Protein AF-A0A7R9BV17-F1 (afdb_monomer)

InterPro domains:
  IPR000834 Peptidase M14, carboxypeptidase A [PF00246] (162-193)
  IPR000834 Peptidase M14, carboxypeptidase A [PS52035] (155-194)
  IPR003146 Carboxypeptidase, activation peptide [PF02244] (67-142)
  IPR036990 Metallocarboxypeptidase-like, propeptide [G3DSA:3.30.70.340] (58-147)

Foldseek 3Di:
DPVVVVVVVVVVVVVVVVVVVVVVVVVVVVVVVVVVVVVVVVVVVVVVVVVVVVPPPPDAQFQWFKKKWAQQDPVSLVVQQVCVVCCVVVVKDWPDHSDDHGDITITTGHNVCVVVVVVVCVVVVIDMDTPGRTVRVVVVPAAEDDPPDDDDPRHDYDPVNVVVVLVVVCVVCVVPRDWDFPAADPVRHTDIDD

Solvent-accessible surface area (backbone atoms only — not comparable to full-atom values): 11174 Å² total; per-residue (Å²): 130,73,67,66,61,53,55,54,52,51,54,51,51,51,49,53,51,50,52,53,51,49,52,53,49,53,49,52,49,54,52,50,51,51,50,52,50,51,52,51,51,52,51,52,52,50,50,52,51,51,49,56,64,70,58,58,81,74,84,77,40,76,53,19,24,31,39,35,34,43,26,79,42,76,66,48,40,53,51,47,44,49,51,59,72,45,14,82,81,70,73,48,46,68,81,33,72,76,80,54,80,64,45,70,28,32,34,50,36,51,61,88,46,44,64,57,54,53,51,50,28,61,75,69,72,41,57,68,47,75,76,34,76,36,50,32,64,56,58,74,66,54,61,68,54,62,88,86,56,81,89,64,94,86,54,48,70,56,73,68,54,55,53,51,50,54,53,52,48,25,72,75,35,62,94,81,37,58,81,42,77,82,50,60,45,99,88,67,47,76,40,72,46,110

Structure (mmCIF, N/CA/C/O backbone):
data_AF-A0A7R9BV17-F1
#
_entry.id   AF-A0A7R9BV17-F1
#
loop_
_atom_site.group_PDB
_atom_site.id
_atom_site.type_symbol
_atom_site.label_atom_id
_atom_site.label_alt_id
_atom_site.label_comp_id
_atom_site.label_asym_id
_atom_site.label_entity_id
_atom_site.label_seq_id
_atom_site.pdbx_PDB_ins_code
_atom_site.Cartn_x
_atom_site.Cartn_y
_atom_site.Cartn_z
_atom_site.occupancy
_atom_site.B_iso_or_equiv
_atom_site.auth_seq_id
_atom_site.auth_comp_id
_atom_site.auth_asym_id
_atom_site.auth_atom_id
_atom_site.pdbx_PDB_model_num
ATOM 1 N N . MET A 1 1 ? 98.522 -31.114 -15.368 1.00 57.25 1 MET A N 1
ATOM 2 C CA . MET A 1 1 ? 97.392 -31.374 -14.440 1.00 57.25 1 MET A CA 1
ATOM 3 C C . MET A 1 1 ? 96.638 -30.102 -14.001 1.00 57.25 1 MET A C 1
ATOM 5 O O . MET A 1 1 ? 95.754 -30.201 -13.165 1.00 57.25 1 MET A O 1
ATOM 9 N N . HIS A 1 2 ? 96.906 -28.918 -14.580 1.00 57.16 2 HIS A N 1
ATOM 10 C CA . HIS A 1 2 ? 96.333 -27.640 -14.112 1.00 57.16 2 HIS A CA 1
ATOM 11 C C . HIS A 1 2 ? 94.924 -27.315 -14.674 1.00 57.16 2 HIS A C 1
ATOM 13 O O . HIS A 1 2 ? 94.136 -26.657 -14.008 1.00 57.16 2 HIS A O 1
ATOM 19 N N . ASN A 1 3 ? 94.565 -27.838 -15.857 1.00 60.78 3 ASN A N 1
ATOM 20 C CA . ASN A 1 3 ? 93.313 -27.500 -16.564 1.00 60.78 3 ASN A CA 1
ATOM 21 C C . ASN A 1 3 ? 92.072 -28.286 -16.060 1.00 60.78 3 ASN A C 1
ATOM 23 O O . ASN A 1 3 ? 90.941 -27.818 -16.134 1.00 60.78 3 ASN A O 1
ATOM 27 N N . SER A 1 4 ? 92.266 -29.472 -15.469 1.00 61.34 4 SER A N 1
ATOM 28 C CA . SER A 1 4 ? 91.149 -30.312 -14.995 1.00 61.34 4 SER A CA 1
ATOM 29 C C . SER A 1 4 ? 90.464 -29.754 -13.741 1.00 61.34 4 SER A C 1
ATOM 31 O O . SER A 1 4 ? 89.262 -29.931 -13.568 1.00 61.34 4 SER A O 1
ATOM 33 N N . ALA A 1 5 ? 91.212 -29.059 -12.877 1.00 66.25 5 ALA A N 1
ATOM 34 C CA . ALA A 1 5 ? 90.673 -28.462 -11.655 1.00 66.25 5 ALA A CA 1
ATOM 35 C C . ALA A 1 5 ? 89.890 -27.164 -11.925 1.00 66.25 5 ALA A C 1
ATOM 37 O O . ALA A 1 5 ? 88.961 -26.848 -11.186 1.00 66.25 5 ALA A O 1
ATOM 38 N N . GLN A 1 6 ? 90.237 -26.420 -12.983 1.00 68.31 6 GLN A N 1
ATOM 39 C CA . GLN A 1 6 ? 89.495 -25.223 -13.393 1.00 68.31 6 GLN A CA 1
ATOM 40 C C . GLN A 1 6 ? 88.159 -25.584 -14.053 1.00 68.31 6 GLN A C 1
ATOM 42 O O . GLN A 1 6 ? 87.144 -24.981 -13.717 1.00 68.31 6 GLN A O 1
ATOM 47 N N . ASN A 1 7 ? 88.132 -26.617 -14.903 1.00 67.56 7 ASN A N 1
ATOM 48 C CA . ASN A 1 7 ? 86.888 -27.088 -15.518 1.00 67.56 7 ASN A CA 1
ATOM 49 C C . ASN A 1 7 ? 85.890 -27.632 -14.487 1.00 67.56 7 ASN A C 1
ATOM 51 O O . ASN A 1 7 ? 84.707 -27.331 -14.593 1.00 67.56 7 ASN A O 1
ATOM 55 N N . LEU A 1 8 ? 86.364 -28.350 -13.459 1.00 69.69 8 LEU A N 1
ATOM 56 C CA . LEU A 1 8 ? 85.502 -28.842 -12.377 1.00 69.69 8 LEU A CA 1
ATOM 57 C C . LEU A 1 8 ? 84.895 -27.689 -11.552 1.00 69.69 8 LEU A C 1
ATOM 59 O O . LEU A 1 8 ? 83.706 -27.693 -11.251 1.00 69.69 8 LEU A O 1
ATOM 63 N N . ARG A 1 9 ? 85.686 -26.645 -11.264 1.00 71.44 9 ARG A N 1
ATOM 64 C CA . ARG A 1 9 ? 85.192 -25.437 -10.580 1.00 71.44 9 ARG A CA 1
ATOM 65 C C . ARG A 1 9 ? 84.159 -24.672 -11.413 1.00 71.44 9 ARG A C 1
ATOM 67 O O . ARG A 1 9 ? 83.161 -24.225 -10.858 1.00 71.44 9 ARG A O 1
ATOM 74 N N . LEU A 1 10 ? 84.352 -24.562 -12.732 1.00 71.06 10 LEU A N 1
ATOM 75 C CA . LEU A 1 10 ? 83.362 -23.940 -13.619 1.00 71.06 10 LEU A CA 1
ATOM 76 C C . LEU A 1 10 ? 82.060 -24.750 -13.694 1.00 71.06 10 LEU A C 1
ATOM 78 O O . LEU A 1 10 ? 80.983 -24.156 -13.698 1.00 71.06 10 LEU A O 1
ATOM 82 N N . THR A 1 11 ? 82.126 -26.086 -13.749 1.00 73.00 11 THR A N 1
ATOM 83 C CA . THR A 1 11 ? 80.914 -26.922 -13.769 1.00 73.00 11 THR A CA 1
ATOM 84 C C . THR A 1 11 ? 80.126 -26.819 -12.466 1.00 73.00 11 THR A C 1
ATOM 86 O O . THR A 1 11 ? 78.898 -26.739 -12.512 1.00 73.00 11 THR A O 1
ATOM 89 N N . ASP A 1 12 ? 80.814 -26.724 -11.326 1.00 79.88 12 ASP A N 1
ATOM 90 C CA . ASP A 1 12 ? 80.180 -26.537 -10.018 1.00 79.88 12 ASP A CA 1
ATOM 91 C C . ASP A 1 12 ? 79.540 -25.144 -9.892 1.00 79.88 12 ASP A C 1
ATOM 93 O O . ASP A 1 12 ? 78.411 -25.015 -9.415 1.00 79.88 12 ASP A O 1
ATOM 97 N N . GLU A 1 13 ? 80.203 -24.094 -10.390 1.00 80.88 13 GLU A N 1
ATOM 98 C CA . GLU A 1 13 ? 79.648 -22.735 -10.413 1.00 80.88 13 GLU A CA 1
ATOM 99 C C . GLU A 1 13 ? 78.429 -22.609 -11.336 1.00 80.88 13 GLU A C 1
ATOM 101 O O . GLU A 1 13 ? 77.434 -21.974 -10.970 1.00 80.88 13 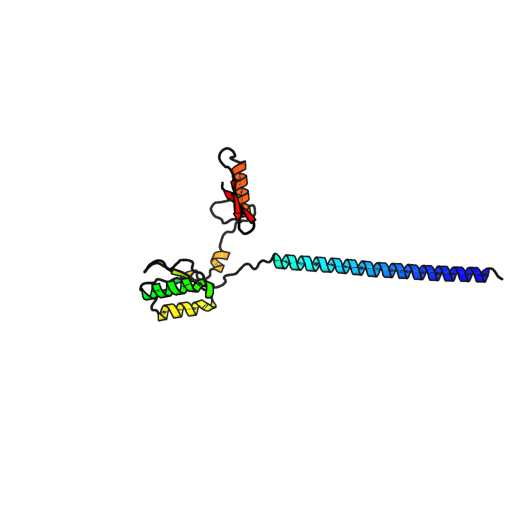GLU A O 1
ATOM 106 N N . ILE A 1 14 ? 78.463 -23.235 -12.518 1.00 76.81 14 ILE A N 1
ATOM 107 C CA . ILE A 1 14 ? 77.326 -23.261 -13.449 1.00 76.81 14 ILE A CA 1
ATOM 108 C C . ILE A 1 14 ? 76.159 -24.050 -12.839 1.00 76.81 14 ILE A C 1
ATOM 110 O O . ILE A 1 14 ? 75.017 -23.587 -12.895 1.00 76.81 14 ILE A O 1
ATOM 114 N N . GLY A 1 15 ? 76.432 -25.192 -12.200 1.00 77.25 15 GLY A N 1
ATOM 115 C CA . GLY A 1 15 ? 75.438 -25.971 -11.459 1.00 77.25 15 GLY A CA 1
ATOM 116 C C . GLY A 1 15 ? 74.783 -25.155 -10.342 1.00 77.25 15 GLY A C 1
ATOM 117 O O . GLY A 1 15 ? 73.558 -25.038 -10.296 1.00 77.25 15 GLY A O 1
ATOM 118 N N . ALA A 1 16 ? 75.583 -24.492 -9.504 1.00 79.62 16 ALA A N 1
ATOM 119 C CA . ALA A 1 16 ? 75.091 -23.637 -8.425 1.00 79.62 16 ALA A CA 1
ATOM 120 C C . ALA A 1 16 ? 74.279 -22.435 -8.942 1.00 79.62 16 ALA A C 1
ATOM 122 O O . ALA A 1 16 ? 73.266 -22.062 -8.344 1.00 79.62 16 ALA A O 1
ATOM 123 N N . LYS A 1 17 ? 74.682 -21.832 -10.068 1.00 78.44 17 LYS A N 1
ATOM 124 C CA . LYS A 1 17 ? 73.947 -20.728 -10.704 1.00 78.44 17 LYS A CA 1
ATOM 125 C C . LYS A 1 17 ? 72.610 -21.193 -11.284 1.00 78.44 17 LYS A C 1
ATOM 127 O O . LYS A 1 17 ? 71.616 -20.482 -11.142 1.00 78.44 17 LYS A O 1
ATOM 132 N N . ASN A 1 18 ? 72.565 -22.382 -11.882 1.00 81.12 18 ASN A N 1
ATOM 133 C CA . ASN A 1 18 ? 71.338 -22.969 -12.422 1.00 81.12 18 ASN A CA 1
ATOM 134 C C . ASN A 1 18 ? 70.351 -23.364 -11.316 1.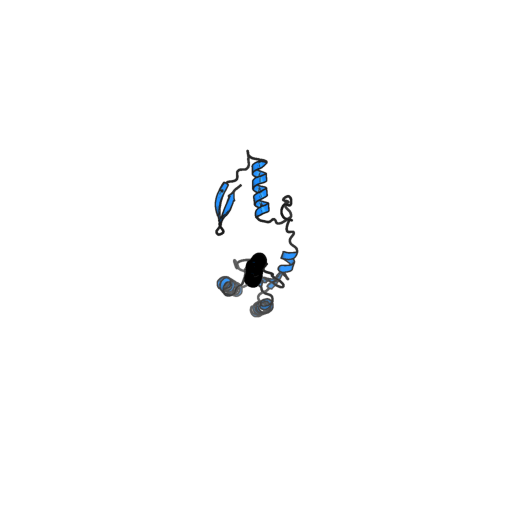00 81.12 18 ASN A C 1
ATOM 136 O O . ASN A 1 18 ? 69.160 -23.097 -11.462 1.00 81.12 18 ASN A O 1
ATOM 140 N N . ILE A 1 19 ? 70.836 -23.909 -10.195 1.00 79.81 19 ILE A N 1
ATOM 141 C CA . ILE A 1 19 ? 70.008 -24.210 -9.015 1.00 79.81 19 ILE A CA 1
ATOM 142 C C . ILE A 1 19 ? 69.430 -22.914 -8.431 1.00 79.81 19 ILE A C 1
ATOM 144 O O . ILE A 1 19 ? 68.216 -22.795 -8.296 1.00 79.81 19 ILE A O 1
ATOM 148 N N . LYS A 1 20 ? 70.259 -21.880 -8.219 1.00 79.94 20 LYS A N 1
ATOM 149 C CA . LYS A 1 20 ? 69.780 -20.561 -7.759 1.00 79.94 20 LYS A CA 1
ATOM 150 C C . LYS A 1 20 ? 68.757 -19.933 -8.709 1.00 79.94 20 LYS A C 1
ATOM 152 O O . LYS A 1 20 ? 67.816 -19.280 -8.261 1.00 79.94 20 LYS A O 1
ATOM 157 N N . LEU A 1 21 ? 68.929 -20.106 -10.022 1.00 76.19 21 LEU A N 1
ATOM 158 C CA . LEU A 1 21 ? 67.988 -19.599 -11.021 1.00 76.19 21 LEU A CA 1
ATOM 159 C C . LEU A 1 21 ? 66.665 -20.381 -11.009 1.00 76.19 21 LEU A C 1
ATOM 161 O O . LEU A 1 21 ? 65.604 -19.772 -11.160 1.00 76.19 21 LEU A O 1
ATOM 165 N N . ALA A 1 22 ? 66.714 -21.702 -10.822 1.00 78.56 22 ALA A N 1
ATOM 166 C CA . ALA A 1 22 ? 65.534 -22.547 -10.673 1.00 78.56 22 ALA A CA 1
ATOM 167 C C . ALA A 1 22 ? 64.755 -22.191 -9.397 1.00 78.56 22 ALA A C 1
ATOM 169 O O . ALA A 1 22 ? 63.552 -21.946 -9.478 1.00 78.56 22 ALA A O 1
ATOM 170 N N . ASP A 1 23 ? 65.440 -22.027 -8.264 1.00 83.88 23 ASP A N 1
ATOM 171 C CA . ASP A 1 23 ? 64.833 -21.608 -6.997 1.00 83.88 23 ASP A CA 1
ATOM 172 C C . ASP A 1 23 ? 64.198 -20.217 -7.103 1.00 83.88 23 ASP A C 1
ATOM 174 O O . ASP A 1 23 ? 63.070 -20.009 -6.658 1.00 83.88 23 ASP A O 1
ATOM 178 N N . ALA A 1 24 ? 64.864 -19.270 -7.775 1.00 75.88 24 ALA A N 1
ATOM 179 C CA . ALA A 1 24 ? 64.311 -17.940 -8.022 1.00 75.88 24 ALA A CA 1
ATOM 180 C C . ALA A 1 24 ? 63.059 -17.977 -8.917 1.00 75.88 24 ALA A C 1
ATOM 182 O O . ALA A 1 24 ? 62.127 -17.198 -8.709 1.00 75.88 24 ALA A O 1
ATOM 183 N N . ARG A 1 25 ? 63.009 -18.877 -9.909 1.00 77.38 25 ARG A N 1
ATOM 184 C CA . ARG A 1 25 ? 61.830 -19.076 -10.770 1.00 77.38 25 ARG A CA 1
ATOM 185 C C . ARG A 1 25 ? 60.674 -19.721 -10.007 1.00 77.38 25 ARG A C 1
ATOM 187 O O . ARG A 1 25 ? 59.549 -19.247 -10.130 1.00 77.38 25 ARG A O 1
ATOM 194 N N . ILE A 1 26 ? 60.947 -20.737 -9.188 1.00 75.25 26 ILE A N 1
ATOM 195 C CA . ILE A 1 26 ? 59.946 -21.398 -8.336 1.00 75.25 26 ILE A CA 1
ATOM 196 C C . ILE A 1 26 ? 59.400 -20.410 -7.300 1.00 75.25 26 ILE A C 1
ATOM 198 O O . ILE A 1 26 ? 58.190 -20.335 -7.102 1.00 75.25 26 ILE A O 1
ATOM 202 N N . PHE A 1 27 ? 60.267 -19.601 -6.687 1.00 75.00 27 PHE A N 1
ATOM 203 C CA . PHE A 1 27 ? 59.861 -18.553 -5.755 1.00 75.00 27 PHE A CA 1
ATOM 204 C C . PHE A 1 27 ? 58.943 -17.525 -6.431 1.00 75.00 27 PHE A C 1
ATOM 206 O O . PHE A 1 27 ? 57.842 -17.294 -5.939 1.00 75.00 27 PHE A O 1
ATOM 213 N N . LYS A 1 28 ? 59.329 -16.995 -7.602 1.00 73.06 28 LYS A N 1
ATOM 214 C CA . LYS A 1 28 ? 58.498 -16.058 -8.383 1.00 73.06 28 LYS A CA 1
ATOM 215 C C . LYS A 1 28 ? 57.157 -16.658 -8.816 1.00 73.06 28 LYS A C 1
ATOM 217 O O . LYS A 1 28 ? 56.145 -15.965 -8.802 1.00 73.06 28 LYS A O 1
ATOM 222 N N . PHE A 1 29 ? 57.134 -17.938 -9.188 1.00 74.44 29 PHE A N 1
ATOM 223 C CA . PHE A 1 29 ? 55.899 -18.631 -9.556 1.00 74.44 29 PHE A CA 1
ATOM 224 C C . PHE A 1 29 ? 54.963 -18.793 -8.352 1.00 74.44 29 PHE A C 1
ATOM 226 O O . PHE A 1 29 ? 53.766 -18.543 -8.463 1.00 74.44 29 PHE A O 1
ATOM 233 N N . ARG A 1 30 ? 55.503 -19.138 -7.174 1.00 77.00 30 ARG A N 1
ATOM 234 C CA . ARG A 1 30 ? 54.728 -19.247 -5.928 1.00 77.00 30 ARG A CA 1
ATOM 235 C C . ARG A 1 30 ? 54.177 -17.897 -5.465 1.00 77.00 30 ARG A C 1
ATOM 237 O O . ARG A 1 30 ? 53.037 -17.851 -5.013 1.00 77.00 30 ARG A O 1
ATOM 244 N N . THR A 1 31 ? 54.941 -16.811 -5.596 1.00 80.50 31 THR A N 1
ATOM 245 C CA . THR A 1 31 ? 54.458 -15.461 -5.260 1.00 80.50 31 THR A CA 1
ATOM 246 C C . THR A 1 31 ? 53.392 -14.979 -6.241 1.00 80.50 31 THR A C 1
ATOM 248 O O . THR A 1 31 ? 52.356 -14.495 -5.800 1.00 80.50 31 THR A O 1
ATOM 251 N N . ALA A 1 32 ? 53.580 -15.195 -7.549 1.00 80.62 32 ALA A N 1
ATOM 252 C CA . ALA A 1 32 ? 52.581 -14.844 -8.561 1.00 80.62 32 ALA A CA 1
ATOM 253 C C . ALA A 1 32 ? 51.276 -15.642 -8.382 1.00 80.62 32 ALA A C 1
ATOM 255 O O . ALA A 1 32 ? 50.189 -15.073 -8.419 1.00 80.62 32 ALA A O 1
ATOM 256 N N . ALA A 1 33 ? 51.368 -16.948 -8.109 1.00 79.81 33 ALA A N 1
ATOM 257 C CA . ALA A 1 33 ? 50.200 -17.776 -7.814 1.00 79.81 33 ALA A CA 1
ATOM 258 C C . ALA A 1 33 ? 49.462 -17.310 -6.545 1.00 79.81 33 ALA A C 1
ATOM 260 O O . ALA A 1 33 ? 48.233 -17.311 -6.515 1.00 79.81 33 ALA A O 1
ATOM 261 N N . ALA A 1 34 ? 50.190 -16.873 -5.511 1.00 83.06 34 ALA A N 1
ATOM 262 C CA . ALA A 1 34 ? 49.594 -16.325 -4.294 1.00 83.06 34 ALA A CA 1
ATOM 263 C C . ALA A 1 34 ? 48.871 -14.988 -4.537 1.00 83.06 34 ALA A C 1
ATOM 265 O O . ALA A 1 34 ? 47.802 -14.766 -3.973 1.00 83.06 34 ALA A O 1
ATOM 266 N N . GLU A 1 35 ? 49.411 -14.114 -5.387 1.00 88.56 35 GLU A N 1
ATOM 267 C CA . GLU A 1 35 ? 48.745 -12.866 -5.781 1.00 88.56 35 GLU A CA 1
ATOM 268 C C . GLU A 1 35 ? 47.486 -13.135 -6.610 1.00 88.56 35 GLU A C 1
ATOM 270 O O . GLU A 1 35 ? 46.429 -12.593 -6.297 1.00 88.56 35 GLU A O 1
ATOM 275 N N . ILE A 1 36 ? 47.552 -14.044 -7.586 1.00 85.50 36 ILE A N 1
ATOM 276 C CA . ILE A 1 36 ? 46.387 -14.454 -8.385 1.00 85.50 36 ILE A CA 1
ATOM 277 C C . ILE A 1 36 ? 45.292 -15.042 -7.488 1.00 85.50 36 ILE A C 1
ATOM 279 O O . ILE A 1 36 ? 44.129 -14.669 -7.621 1.00 85.50 36 ILE A O 1
ATOM 283 N N . MET A 1 37 ? 45.648 -15.908 -6.531 1.00 87.31 37 MET A N 1
ATOM 284 C CA . MET A 1 37 ? 44.686 -16.457 -5.568 1.00 87.31 37 MET A CA 1
ATOM 285 C C . MET A 1 37 ? 44.067 -15.375 -4.675 1.00 87.31 37 MET A C 1
ATOM 287 O O . MET A 1 37 ? 42.876 -15.444 -4.382 1.00 87.31 37 MET A O 1
ATOM 291 N N . ARG A 1 38 ? 44.834 -14.354 -4.272 1.00 89.81 38 ARG A N 1
ATOM 292 C CA . ARG A 1 38 ? 44.318 -13.207 -3.506 1.00 89.81 38 ARG A CA 1
ATOM 293 C C . ARG A 1 38 ? 43.333 -12.367 -4.315 1.00 89.81 38 ARG A C 1
ATOM 295 O O . ARG A 1 38 ? 42.280 -12.021 -3.788 1.00 89.81 38 ARG A O 1
ATOM 302 N N . PHE A 1 39 ? 43.641 -12.076 -5.579 1.00 89.94 39 PHE A N 1
ATOM 303 C CA . PHE A 1 39 ? 42.727 -11.355 -6.469 1.00 89.94 39 PHE A CA 1
ATOM 304 C C . PHE A 1 39 ? 41.464 -12.165 -6.767 1.00 89.94 39 PHE A C 1
ATOM 306 O O . PHE A 1 39 ? 40.368 -11.622 -6.674 1.00 89.94 39 PHE A O 1
ATOM 313 N N . ALA A 1 40 ? 41.593 -13.464 -7.047 1.00 89.06 40 ALA A N 1
ATOM 314 C CA . ALA A 1 40 ? 40.450 -14.347 -7.268 1.00 89.06 40 ALA A CA 1
ATOM 315 C C . ALA A 1 40 ? 39.552 -14.437 -6.023 1.00 89.06 40 ALA A C 1
ATOM 317 O O . ALA A 1 40 ? 38.336 -14.309 -6.137 1.00 89.06 40 ALA A O 1
ATOM 318 N N . ALA A 1 41 ? 40.137 -14.576 -4.829 1.00 90.56 41 ALA A N 1
ATOM 319 C CA . ALA A 1 41 ? 39.388 -14.557 -3.575 1.00 90.56 41 ALA A CA 1
ATOM 320 C C . ALA A 1 41 ? 38.682 -13.211 -3.346 1.00 90.56 41 ALA A C 1
ATOM 322 O O . ALA A 1 41 ? 37.507 -13.199 -2.991 1.00 90.56 41 ALA A O 1
ATOM 323 N N . ALA A 1 42 ? 39.351 -12.081 -3.601 1.00 92.19 42 ALA A N 1
ATOM 324 C CA . ALA A 1 42 ? 38.739 -10.756 -3.489 1.00 92.19 42 ALA A CA 1
ATOM 325 C C . ALA A 1 42 ? 37.566 -10.571 -4.467 1.00 92.19 42 ALA A C 1
ATOM 327 O O . ALA A 1 42 ? 36.546 -9.996 -4.098 1.00 92.19 42 ALA A O 1
ATOM 328 N N . LEU A 1 43 ? 37.682 -11.103 -5.686 1.00 93.88 43 LEU A N 1
ATOM 329 C CA . LEU A 1 43 ? 36.644 -11.027 -6.715 1.00 93.88 43 LEU A CA 1
ATOM 330 C C . LEU A 1 43 ? 35.435 -11.907 -6.362 1.00 93.88 43 LEU A C 1
ATOM 332 O O . LEU A 1 43 ? 34.297 -11.463 -6.490 1.00 93.88 43 LEU A O 1
ATOM 336 N N . ILE A 1 44 ? 35.671 -13.107 -5.822 1.00 93.12 44 ILE A N 1
ATOM 337 C CA . ILE A 1 44 ? 34.614 -13.986 -5.299 1.00 93.12 44 ILE A CA 1
ATOM 338 C C . ILE A 1 44 ? 33.886 -13.319 -4.127 1.00 93.12 44 ILE A C 1
ATOM 340 O O . ILE A 1 44 ? 32.659 -13.297 -4.101 1.00 93.12 44 ILE A O 1
ATOM 344 N N . VAL A 1 45 ? 34.622 -12.732 -3.179 1.00 92.56 45 VAL A N 1
ATOM 345 C CA . VAL A 1 45 ? 34.028 -12.024 -2.035 1.00 92.56 45 VAL A CA 1
ATOM 346 C C . VAL A 1 45 ? 33.235 -10.795 -2.497 1.00 92.56 45 VAL A C 1
ATOM 348 O O . VAL A 1 45 ? 32.142 -10.553 -1.991 1.00 92.56 45 VAL A O 1
ATOM 351 N N . ALA A 1 46 ? 33.726 -10.052 -3.493 1.00 89.31 46 ALA A N 1
ATOM 352 C CA . ALA A 1 46 ? 33.000 -8.929 -4.083 1.00 89.31 46 ALA A CA 1
ATOM 353 C C . ALA A 1 46 ? 31.711 -9.377 -4.794 1.00 89.31 46 ALA A C 1
ATOM 355 O O . ALA A 1 46 ? 30.674 -8.742 -4.619 1.00 89.31 46 ALA A O 1
ATOM 356 N N . MET A 1 47 ? 31.742 -10.494 -5.532 1.00 86.50 47 MET A N 1
ATOM 357 C CA . MET A 1 47 ? 30.541 -11.085 -6.135 1.00 86.50 47 MET A CA 1
ATOM 358 C C . MET A 1 47 ? 29.540 -11.556 -5.076 1.00 86.50 47 MET A C 1
ATOM 360 O O . MET A 1 47 ? 28.349 -11.304 -5.227 1.00 86.50 47 MET A O 1
ATOM 364 N N . MET A 1 48 ? 29.998 -12.185 -3.988 1.00 84.56 48 MET A N 1
ATOM 365 C CA . MET A 1 48 ? 29.123 -12.587 -2.877 1.00 84.56 48 MET A CA 1
ATOM 366 C C . MET A 1 48 ? 28.473 -11.376 -2.197 1.00 84.56 48 MET A C 1
ATOM 368 O O . MET A 1 48 ? 27.277 -11.405 -1.920 1.00 84.56 48 MET A O 1
ATOM 372 N N . MET A 1 49 ? 29.228 -10.295 -1.970 1.00 81.69 49 MET A N 1
ATOM 373 C CA . MET A 1 49 ? 28.674 -9.051 -1.426 1.00 81.69 49 MET A CA 1
ATOM 374 C C . MET A 1 49 ? 27.652 -8.415 -2.377 1.00 81.69 49 MET A C 1
ATOM 376 O O . MET A 1 49 ? 26.584 -8.009 -1.928 1.00 81.69 49 MET A O 1
ATOM 380 N N . MET A 1 50 ? 27.926 -8.384 -3.685 1.00 78.81 50 MET A N 1
ATOM 381 C CA . MET A 1 50 ? 26.965 -7.901 -4.684 1.00 78.81 50 MET A CA 1
ATOM 382 C C . MET A 1 50 ? 25.686 -8.745 -4.720 1.00 78.81 50 MET A C 1
ATOM 384 O O . MET A 1 50 ? 24.600 -8.181 -4.791 1.00 78.81 50 MET A O 1
ATOM 388 N N . MET A 1 51 ? 25.789 -10.075 -4.620 1.00 73.88 51 MET A N 1
ATOM 389 C CA . MET A 1 51 ? 24.612 -10.948 -4.550 1.00 73.88 51 MET A CA 1
ATOM 390 C C . MET A 1 51 ? 23.782 -10.709 -3.285 1.00 73.88 51 MET A C 1
ATOM 392 O O . MET A 1 51 ? 22.560 -10.718 -3.373 1.00 73.88 51 MET A O 1
ATOM 396 N N . MET A 1 52 ? 24.408 -10.456 -2.127 1.00 65.69 52 MET A N 1
ATOM 397 C CA . MET A 1 52 ? 23.663 -10.105 -0.909 1.00 65.69 52 MET A CA 1
ATOM 398 C C . MET A 1 52 ? 22.931 -8.765 -1.034 1.00 65.69 52 MET A C 1
ATOM 400 O O . MET A 1 52 ? 21.823 -8.639 -0.531 1.00 65.69 52 MET A O 1
ATOM 404 N N . VAL A 1 53 ? 23.524 -7.777 -1.712 1.00 63.00 53 VAL A N 1
ATOM 405 C CA . VAL A 1 53 ? 22.862 -6.487 -1.980 1.00 63.00 53 VAL A CA 1
ATOM 406 C C . VAL A 1 53 ? 21.717 -6.646 -2.986 1.00 63.00 53 VAL A C 1
ATOM 408 O O . VAL A 1 53 ? 20.686 -5.997 -2.843 1.00 63.00 53 VAL A O 1
ATOM 411 N N . ALA A 1 54 ? 21.874 -7.520 -3.985 1.00 58.00 54 ALA A N 1
ATOM 412 C CA . ALA A 1 54 ? 20.837 -7.816 -4.975 1.00 58.00 54 ALA A CA 1
ATOM 413 C C . ALA A 1 54 ? 19.679 -8.653 -4.403 1.00 58.00 54 ALA A C 1
ATOM 415 O O . ALA A 1 54 ? 18.553 -8.547 -4.883 1.00 58.00 54 ALA A O 1
ATOM 416 N N . ALA A 1 55 ? 19.930 -9.441 -3.354 1.00 54.56 55 ALA A N 1
ATOM 417 C CA . ALA A 1 55 ? 18.904 -10.083 -2.539 1.00 54.56 55 ALA A CA 1
ATOM 418 C C . ALA A 1 55 ? 18.249 -9.060 -1.595 1.00 54.56 55 ALA A C 1
ATOM 420 O O . ALA A 1 55 ? 18.227 -9.245 -0.378 1.00 54.56 55 ALA A O 1
ATOM 421 N N . GLY A 1 56 ? 17.757 -7.955 -2.165 1.00 49.00 56 GLY A N 1
ATOM 422 C CA . GLY A 1 56 ? 16.943 -6.984 -1.452 1.00 49.00 56 GLY A CA 1
ATOM 423 C C . GLY A 1 56 ? 15.847 -7.718 -0.688 1.00 49.00 56 GLY A C 1
ATOM 424 O O . GLY A 1 56 ? 15.192 -8.604 -1.236 1.00 49.00 56 GLY A O 1
ATOM 425 N N . ASP A 1 57 ? 15.714 -7.395 0.594 1.00 49.47 57 ASP A N 1
ATOM 426 C CA . ASP A 1 57 ? 14.769 -8.030 1.503 1.00 49.47 57 ASP A CA 1
ATOM 427 C C . ASP A 1 57 ? 13.351 -7.757 0.989 1.00 49.47 57 ASP A C 1
ATOM 429 O O . ASP A 1 57 ? 12.778 -6.691 1.235 1.00 49.47 57 ASP A O 1
ATOM 433 N N . GLN A 1 58 ? 12.802 -8.680 0.191 1.00 67.62 58 GLN A N 1
ATOM 434 C CA . GLN A 1 58 ? 11.403 -8.629 -0.197 1.00 67.62 58 GLN A CA 1
ATOM 435 C C . GLN A 1 58 ? 10.612 -8.791 1.095 1.00 67.62 58 GLN A C 1
ATOM 437 O O . GLN A 1 58 ? 10.430 -9.899 1.599 1.00 67.62 58 GLN A O 1
ATOM 442 N N . ARG A 1 59 ? 10.182 -7.654 1.649 1.00 83.88 59 ARG A N 1
ATOM 443 C CA . ARG A 1 59 ? 9.342 -7.585 2.840 1.00 83.88 59 ARG A CA 1
ATOM 444 C C . ARG A 1 59 ? 8.158 -8.524 2.650 1.00 83.88 59 ARG A C 1
ATOM 446 O O . ARG A 1 59 ? 7.295 -8.275 1.811 1.00 83.88 59 ARG A O 1
ATOM 453 N N . ARG A 1 60 ? 8.135 -9.598 3.438 1.00 90.81 60 ARG A N 1
ATOM 454 C CA . ARG A 1 60 ? 6.993 -10.503 3.518 1.00 90.81 60 ARG A CA 1
ATOM 455 C C . ARG A 1 60 ? 6.028 -10.056 4.608 1.00 90.81 60 ARG A C 1
ATOM 457 O O . ARG A 1 60 ? 6.429 -9.539 5.652 1.00 90.81 60 ARG A O 1
ATOM 464 N N . TYR A 1 61 ? 4.754 -10.300 4.352 1.00 93.69 61 TYR A N 1
ATOM 465 C CA . TYR A 1 61 ? 3.613 -9.946 5.187 1.00 93.69 61 TYR A CA 1
ATOM 466 C C . TYR A 1 61 ? 2.852 -11.195 5.648 1.00 93.69 61 TYR A C 1
ATOM 468 O O . TYR A 1 61 ? 1.636 -11.152 5.827 1.00 93.69 61 TYR A O 1
ATOM 476 N N . ASP A 1 62 ? 3.545 -12.327 5.816 1.00 95.00 62 ASP A N 1
ATOM 477 C CA . ASP A 1 62 ? 2.910 -13.597 6.179 1.00 95.00 62 ASP A CA 1
ATOM 478 C C . ASP A 1 62 ? 2.102 -13.466 7.473 1.00 95.00 62 ASP A C 1
ATOM 480 O O . ASP A 1 62 ? 2.629 -13.101 8.530 1.00 95.00 62 ASP A O 1
ATOM 484 N N . GLY A 1 63 ? 0.806 -13.764 7.385 1.00 93.44 63 GLY A N 1
ATOM 485 C CA . GLY A 1 63 ? -0.114 -13.725 8.521 1.00 93.44 63 GLY A CA 1
ATOM 486 C C . GLY A 1 63 ? -0.508 -12.318 8.972 1.00 93.44 63 GLY A C 1
ATOM 487 O O . GLY A 1 63 ? -1.240 -12.190 9.957 1.00 93.44 63 GLY A O 1
ATOM 488 N N . TYR A 1 64 ? -0.044 -11.268 8.290 1.00 95.62 64 TYR A N 1
ATOM 489 C CA . TYR A 1 64 ? -0.547 -9.920 8.522 1.00 95.62 64 TYR A CA 1
ATOM 490 C C . TYR A 1 64 ? -2.009 -9.860 8.101 1.00 95.62 64 TYR A C 1
ATOM 492 O O . TYR A 1 64 ? -2.397 -10.403 7.064 1.00 95.62 64 TYR A O 1
ATOM 500 N N . GLN A 1 65 ? -2.816 -9.172 8.898 1.00 96.00 65 GLN A N 1
ATOM 501 C CA . GLN A 1 65 ? -4.247 -9.051 8.659 1.00 96.00 65 GLN A CA 1
ATOM 502 C C . GLN A 1 65 ? -4.624 -7.593 8.475 1.00 96.00 65 GLN A C 1
ATOM 504 O O . GLN A 1 65 ? -4.051 -6.723 9.124 1.00 96.00 65 GLN A O 1
ATOM 509 N N . VAL A 1 66 ? -5.632 -7.329 7.652 1.00 97.06 66 VAL A N 1
ATOM 510 C CA . VAL A 1 66 ? -6.301 -6.026 7.655 1.00 97.06 66 VAL A CA 1
ATOM 511 C C . VAL A 1 66 ? -7.567 -6.163 8.477 1.00 97.06 66 VAL A C 1
ATOM 513 O O . VAL A 1 66 ? -8.474 -6.920 8.118 1.00 97.06 66 VAL A O 1
ATOM 516 N N . LEU A 1 67 ? -7.604 -5.457 9.603 1.00 96.00 67 LEU A N 1
ATOM 517 C CA . LEU A 1 67 ? -8.764 -5.393 10.479 1.00 96.00 67 LEU A CA 1
ATOM 518 C C . LEU A 1 67 ? -9.549 -4.123 10.181 1.00 96.00 67 LEU A C 1
ATOM 520 O O . LEU A 1 67 ? -8.983 -3.032 10.148 1.00 96.00 67 LEU A O 1
ATOM 524 N N . ARG A 1 68 ? -10.857 -4.286 10.009 1.00 96.44 68 ARG A N 1
ATOM 525 C CA . ARG A 1 68 ? -11.809 -3.203 9.805 1.00 96.44 68 ARG A CA 1
ATOM 526 C C . ARG A 1 68 ? -12.568 -2.941 11.090 1.00 96.44 68 ARG A C 1
ATOM 528 O O . ARG A 1 68 ? -13.257 -3.831 11.589 1.00 96.44 68 ARG A O 1
ATOM 535 N N . PHE A 1 69 ? -12.478 -1.719 11.589 1.00 95.25 69 PHE A N 1
ATOM 536 C CA . PHE A 1 69 ? -13.191 -1.235 12.763 1.00 95.25 69 PHE A CA 1
ATOM 537 C C . PHE A 1 69 ? -14.293 -0.272 12.352 1.00 95.25 69 PHE A C 1
ATOM 539 O O . PHE A 1 69 ? -14.120 0.513 11.419 1.00 95.25 69 PHE A O 1
ATOM 546 N N . LYS A 1 70 ? -15.405 -0.286 13.093 1.00 93.88 70 LYS A N 1
ATOM 547 C CA . LYS A 1 70 ? -16.510 0.651 12.885 1.00 93.88 70 LYS A CA 1
ATOM 548 C C . LYS A 1 70 ? -16.726 1.527 14.124 1.00 93.88 70 LYS A C 1
ATOM 550 O O . LYS A 1 70 ? -17.324 1.090 15.111 1.00 93.88 70 LYS A O 1
ATOM 555 N N . PRO A 1 71 ? -16.238 2.779 14.128 1.00 93.50 71 PRO A N 1
ATOM 556 C CA . PRO A 1 71 ? -16.389 3.673 15.268 1.00 93.50 71 PRO A CA 1
ATOM 557 C C . PRO A 1 71 ? -17.824 4.212 15.365 1.00 93.50 71 PRO A C 1
ATOM 559 O O . PRO A 1 71 ? -18.180 5.196 14.722 1.00 93.50 71 PRO A O 1
ATOM 562 N N . GLU A 1 72 ? -18.657 3.582 16.194 1.00 93.31 72 GLU A N 1
ATOM 563 C CA . GLU A 1 72 ? -20.067 3.981 16.384 1.00 93.31 72 GLU A CA 1
ATOM 564 C C . GLU A 1 72 ? -20.308 5.012 17.502 1.00 93.31 72 GLU A C 1
ATOM 566 O O . GLU A 1 72 ? -21.408 5.550 17.633 1.00 93.31 72 GLU A O 1
ATOM 571 N N . SER A 1 73 ? -19.289 5.341 18.303 1.00 94.19 73 SER A N 1
ATOM 572 C CA . SER A 1 73 ? -19.389 6.341 19.374 1.00 94.19 73 SER A CA 1
ATOM 573 C C . SER A 1 73 ? -18.287 7.401 19.284 1.00 94.19 73 SER A C 1
ATOM 575 O O . SER A 1 73 ? -17.229 7.183 18.691 1.00 94.19 73 SER A O 1
ATOM 577 N N . ARG A 1 74 ? -18.505 8.568 19.911 1.00 93.75 74 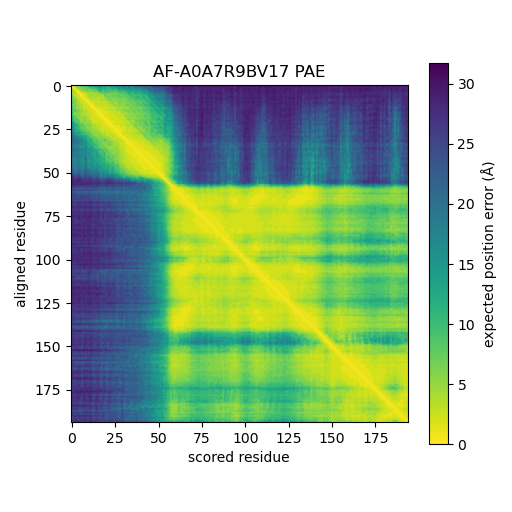ARG A N 1
ATOM 578 C CA . ARG A 1 74 ? -17.469 9.618 20.011 1.00 93.75 74 ARG A CA 1
ATOM 579 C C . ARG A 1 74 ? -16.209 9.114 20.718 1.00 93.75 74 ARG A C 1
ATOM 581 O O . ARG A 1 74 ? -15.114 9.532 20.361 1.00 93.75 74 ARG A O 1
ATOM 588 N N . LEU A 1 75 ? -16.368 8.206 21.683 1.00 93.00 75 LEU A N 1
ATOM 589 C CA . LEU A 1 75 ? -15.250 7.563 22.366 1.00 93.00 75 LEU A CA 1
ATOM 590 C C . LEU A 1 75 ? -14.453 6.680 21.398 1.00 93.00 75 LEU A C 1
ATOM 592 O O . LEU A 1 75 ? -13.237 6.812 21.337 1.00 93.00 75 LEU A O 1
ATOM 596 N N . HIS A 1 76 ? -15.127 5.837 20.605 1.00 94.38 76 HIS A N 1
ATOM 597 C CA . HIS A 1 76 ? -14.463 4.992 19.603 1.00 94.38 76 HIS A CA 1
ATOM 598 C C . HIS A 1 76 ? -13.663 5.843 18.619 1.00 94.38 76 HIS A C 1
ATOM 600 O O . HIS A 1 76 ? -12.495 5.562 18.368 1.00 94.38 76 HIS A O 1
ATOM 606 N N . MET A 1 77 ? -14.279 6.919 18.122 1.00 94.81 77 MET A N 1
ATOM 607 C CA . MET A 1 77 ? -13.638 7.842 17.193 1.00 94.81 77 MET A CA 1
ATOM 608 C C . MET A 1 77 ? -12.403 8.509 17.810 1.00 94.81 77 MET A C 1
ATOM 610 O O . MET A 1 77 ? -11.357 8.553 17.176 1.00 94.81 77 MET A O 1
ATOM 614 N N . SER A 1 78 ? -12.496 8.977 19.059 1.00 94.31 78 SER A N 1
ATOM 615 C CA . SER A 1 78 ? -11.358 9.584 19.759 1.00 94.31 78 SER A CA 1
ATOM 616 C C . SER A 1 78 ? -10.199 8.605 19.955 1.00 94.31 78 SER A C 1
ATOM 618 O O . SER A 1 78 ? -9.046 9.020 19.907 1.00 94.31 78 SER A O 1
ATOM 620 N N . ILE A 1 79 ? -10.490 7.323 20.191 1.00 93.50 79 ILE A N 1
ATOM 621 C CA . ILE A 1 79 ? -9.463 6.286 20.345 1.00 93.50 79 ILE A CA 1
ATOM 622 C C . ILE A 1 79 ? -8.801 5.985 18.999 1.00 93.50 79 ILE A C 1
ATOM 624 O O . ILE A 1 79 ? -7.580 5.893 18.940 1.00 93.50 79 ILE A O 1
ATOM 628 N N . MET A 1 80 ? -9.584 5.862 17.923 1.00 94.50 80 MET A N 1
ATOM 629 C CA . MET A 1 80 ? -9.042 5.644 16.578 1.00 94.50 80 MET A CA 1
ATOM 630 C C . MET A 1 80 ? -8.180 6.823 16.115 1.00 94.50 80 MET A C 1
ATOM 632 O O . MET A 1 80 ? -7.091 6.602 15.601 1.00 94.50 80 MET A O 1
ATOM 636 N N . ASP A 1 81 ? -8.619 8.061 16.356 1.00 94.88 81 ASP A N 1
ATOM 637 C CA . ASP A 1 81 ? -7.849 9.275 16.053 1.00 94.88 81 ASP A CA 1
ATOM 638 C C . ASP A 1 81 ? -6.524 9.323 16.836 1.00 94.88 81 ASP A C 1
ATOM 640 O O . ASP A 1 81 ? -5.474 9.637 16.278 1.00 94.88 81 ASP A O 1
ATOM 644 N N . GLN A 1 82 ? -6.540 8.939 18.116 1.00 93.94 82 GLN A N 1
ATOM 645 C CA . GLN A 1 82 ? -5.313 8.850 18.909 1.00 93.94 82 GLN A CA 1
ATOM 646 C C . GLN A 1 82 ? -4.368 7.761 18.381 1.00 93.94 82 GLN A C 1
ATOM 648 O O . GLN A 1 82 ? -3.184 8.024 18.192 1.00 93.94 82 GLN A O 1
ATOM 653 N N . LEU A 1 83 ? -4.883 6.563 18.084 1.00 93.31 83 LEU A N 1
ATOM 654 C CA . LEU A 1 83 ? -4.087 5.478 17.498 1.00 93.31 83 LEU A CA 1
ATOM 655 C C . LEU A 1 83 ? -3.500 5.858 16.136 1.00 93.31 83 LEU A C 1
ATOM 657 O O . LEU A 1 83 ? -2.378 5.463 15.833 1.00 93.31 83 LEU A O 1
ATOM 661 N N . PHE A 1 84 ? -4.236 6.622 15.328 1.00 94.75 84 PHE A N 1
ATOM 662 C CA . PHE A 1 84 ? -3.754 7.127 14.047 1.00 94.75 84 PHE A CA 1
ATOM 663 C C . PHE A 1 84 ? -2.610 8.130 14.230 1.00 94.75 84 PHE A C 1
ATOM 665 O O . PHE A 1 84 ? -1.577 8.011 13.573 1.00 94.75 84 PHE A O 1
ATOM 672 N N . LYS A 1 85 ? -2.734 9.067 15.177 1.00 94.56 85 LYS A N 1
ATOM 673 C CA . LYS A 1 85 ? -1.667 10.026 15.517 1.00 94.56 85 LYS A CA 1
ATOM 674 C C . LYS A 1 85 ? -0.412 9.348 16.062 1.00 94.56 85 LYS A C 1
ATOM 676 O O . LYS A 1 85 ? 0.692 9.766 15.719 1.00 94.56 85 LYS A O 1
ATOM 681 N N . ASP A 1 86 ? -0.594 8.298 16.859 1.00 93.69 86 ASP A N 1
ATOM 682 C CA . ASP A 1 86 ? 0.496 7.515 17.450 1.00 93.69 86 ASP A CA 1
ATOM 683 C C . ASP A 1 86 ? 1.033 6.423 16.495 1.00 93.69 86 ASP A C 1
ATOM 685 O O . ASP A 1 86 ? 1.998 5.716 16.807 1.00 93.69 86 ASP A O 1
ATOM 689 N N . SER A 1 87 ? 0.417 6.259 15.316 1.00 91.81 87 SER A N 1
ATOM 690 C CA . SER A 1 87 ? 0.752 5.193 14.364 1.00 91.81 87 SER A CA 1
ATOM 691 C C . SER A 1 87 ? 2.220 5.183 13.920 1.00 91.81 87 SER A C 1
ATOM 693 O O . SER A 1 87 ? 2.793 4.087 13.891 1.00 91.81 87 SER A O 1
ATOM 695 N N . PRO A 1 88 ? 2.901 6.330 13.683 1.00 89.12 88 PRO A N 1
ATOM 696 C CA . PRO A 1 88 ? 4.306 6.315 13.284 1.00 89.12 88 PRO A CA 1
ATOM 697 C C . PRO A 1 88 ? 5.227 5.771 14.382 1.00 89.12 88 PRO A C 1
ATOM 699 O O . PRO A 1 88 ? 6.233 5.132 14.083 1.00 89.12 88 PRO A O 1
ATOM 702 N N . GLN A 1 89 ? 4.893 6.000 15.657 1.00 88.44 89 GLN A N 1
ATOM 703 C CA . GLN A 1 89 ? 5.689 5.525 16.793 1.00 88.44 89 GLN A CA 1
ATOM 704 C C . GLN A 1 89 ? 5.388 4.060 17.120 1.00 88.44 89 GLN A C 1
ATOM 706 O O . GLN A 1 89 ? 6.278 3.323 17.542 1.00 88.44 89 GLN A O 1
ATOM 711 N N . LEU A 1 90 ? 4.140 3.634 16.912 1.00 82.81 90 LEU A N 1
ATOM 712 C CA . LEU A 1 90 ? 3.690 2.263 17.151 1.00 82.81 90 LEU A CA 1
ATOM 713 C C . LEU A 1 90 ? 3.978 1.321 15.969 1.00 82.81 90 LEU A C 1
ATOM 715 O O . LEU A 1 90 ? 3.827 0.105 16.099 1.00 82.81 90 LEU A O 1
ATOM 719 N N . GLY A 1 91 ? 4.399 1.861 14.820 1.00 85.12 91 GLY A N 1
ATOM 720 C CA . GLY A 1 91 ? 4.613 1.092 13.594 1.00 85.12 91 GLY A CA 1
ATOM 721 C C . GLY A 1 91 ? 3.326 0.426 13.100 1.00 85.12 91 GLY A C 1
ATOM 722 O O . GLY A 1 91 ? 3.368 -0.730 12.658 1.00 85.12 91 GLY A O 1
ATOM 723 N N . LEU A 1 92 ? 2.203 1.134 13.257 1.00 89.25 92 LEU A N 1
ATOM 724 C CA . LEU A 1 92 ? 0.892 0.766 12.730 1.00 89.25 92 LEU A CA 1
ATOM 725 C C . LEU A 1 92 ? 0.711 1.396 11.354 1.00 89.25 92 LEU A C 1
ATOM 727 O O . LEU A 1 92 ? 1.159 2.515 11.120 1.00 89.25 92 LEU A O 1
ATOM 731 N N . ASP A 1 93 ? 0.026 0.684 10.472 1.00 93.8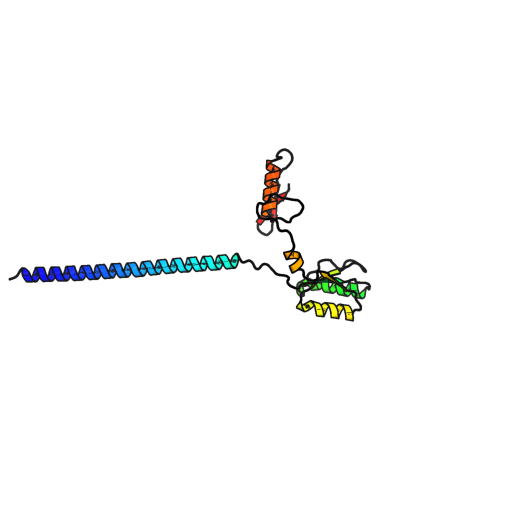1 93 ASP A N 1
ATOM 732 C CA . ASP A 1 93 ? -0.233 1.139 9.113 1.00 93.81 93 ASP A CA 1
ATOM 733 C C . ASP A 1 93 ? -1.749 1.207 8.899 1.00 93.81 93 ASP A C 1
ATOM 735 O O . ASP A 1 93 ? -2.458 0.201 8.980 1.00 93.81 93 ASP A O 1
ATOM 739 N N . PHE A 1 94 ? -2.247 2.431 8.733 1.00 95.69 94 PHE A N 1
ATOM 740 C CA . PHE A 1 94 ? -3.659 2.725 8.524 1.00 95.69 94 PHE A CA 1
ATOM 741 C C . PHE A 1 94 ? -3.926 2.836 7.028 1.00 95.69 94 PHE A C 1
ATOM 743 O O . PHE A 1 94 ? -3.449 3.755 6.366 1.00 95.69 94 PHE A O 1
ATOM 750 N N . TRP A 1 95 ? -4.742 1.921 6.515 1.00 95.44 95 TRP A N 1
ATOM 751 C CA . TRP A 1 95 ? -5.163 1.915 5.116 1.00 95.44 95 TRP A CA 1
ATOM 752 C C . TRP A 1 95 ? -6.334 2.868 4.871 1.00 95.44 95 TRP A C 1
ATOM 754 O O . TRP A 1 95 ? -6.520 3.347 3.752 1.00 95.44 95 TRP A O 1
ATOM 764 N N . SER A 1 96 ? -7.100 3.190 5.916 1.00 94.19 96 SER A N 1
ATOM 765 C CA . SER A 1 96 ? -8.053 4.296 5.895 1.00 94.19 96 SER A CA 1
ATOM 766 C C . SER A 1 96 ? -7.955 5.150 7.158 1.00 94.19 96 SER A C 1
ATOM 768 O O . SER A 1 96 ? -7.880 4.652 8.283 1.00 94.19 96 SER A O 1
ATOM 770 N N . GLU A 1 97 ? -7.950 6.468 6.966 1.00 91.88 97 GLU A N 1
ATOM 771 C CA . GLU A 1 97 ? -7.884 7.430 8.062 1.00 91.88 97 GLU A CA 1
ATOM 772 C C . GLU A 1 97 ? -9.220 7.480 8.828 1.00 91.88 97 GLU A C 1
ATOM 774 O O . GLU A 1 97 ? -10.296 7.511 8.208 1.00 91.88 97 GLU A O 1
ATOM 779 N N . PRO A 1 98 ? -9.186 7.568 10.172 1.00 92.69 98 PRO A N 1
ATOM 780 C CA . PRO A 1 98 ? -10.366 7.890 10.961 1.00 92.69 98 PRO A CA 1
ATOM 781 C C . PRO A 1 98 ? -10.932 9.255 10.553 1.00 92.69 98 PRO A C 1
ATOM 783 O O . PRO A 1 98 ? -10.450 10.306 10.958 1.00 92.69 98 PRO A O 1
ATOM 786 N N . SER A 1 99 ? -12.012 9.248 9.773 1.00 91.12 99 SER A N 1
ATOM 787 C CA . SER A 1 99 ? -12.598 10.475 9.216 1.00 91.12 99 SER A CA 1
ATOM 788 C C . SER A 1 99 ? -13.856 10.936 9.954 1.00 91.12 99 SER A C 1
ATOM 790 O O . SER A 1 99 ? -13.918 12.048 10.481 1.00 91.12 99 SER A O 1
ATOM 792 N N . LYS A 1 100 ? -14.896 10.098 9.998 1.00 89.94 100 LYS A N 1
ATOM 793 C CA . LYS A 1 100 ? -16.188 10.413 10.626 1.00 89.94 100 LYS A CA 1
ATOM 794 C C . LYS A 1 100 ? -16.741 9.208 11.375 1.00 89.94 100 LYS A C 1
ATOM 796 O O . LYS A 1 100 ? -16.438 8.063 11.063 1.00 89.94 100 LYS A O 1
ATOM 801 N N . LEU A 1 101 ? -17.615 9.498 12.334 1.00 90.56 101 LEU A N 1
ATOM 802 C CA . LEU A 1 101 ? -18.411 8.500 13.045 1.00 90.56 101 LEU A CA 1
ATOM 803 C C . LEU A 1 101 ? -19.183 7.613 12.055 1.00 90.56 101 LEU A C 1
ATOM 805 O O . LEU A 1 101 ? -19.856 8.129 11.164 1.00 90.56 101 LEU A O 1
ATOM 809 N N . GLY A 1 102 ? -19.086 6.298 12.238 1.00 86.75 102 GLY A N 1
ATOM 810 C CA . GLY A 1 102 ? -19.717 5.292 11.385 1.00 86.75 102 GLY A CA 1
ATOM 811 C C . GLY A 1 102 ? -18.959 4.933 10.102 1.00 86.75 102 GLY A C 1
ATOM 812 O O . GLY A 1 102 ? -19.368 3.971 9.456 1.00 86.75 102 GLY A O 1
ATOM 813 N N . ASN A 1 103 ? -17.882 5.645 9.745 1.00 92.38 103 ASN A N 1
ATOM 814 C CA . ASN A 1 103 ? -17.013 5.256 8.631 1.00 92.38 103 ASN A CA 1
ATOM 815 C C . ASN A 1 103 ? -16.045 4.149 9.058 1.00 92.38 103 ASN A C 1
ATOM 817 O O . ASN A 1 103 ? -15.550 4.157 10.184 1.00 92.38 103 ASN A O 1
ATOM 821 N N . ASP A 1 104 ? -15.740 3.245 8.132 1.00 94.75 104 ASP A N 1
ATOM 822 C CA . ASP A 1 104 ? -14.809 2.146 8.369 1.00 94.75 104 ASP A CA 1
ATOM 823 C C . ASP A 1 104 ? -13.365 2.654 8.513 1.00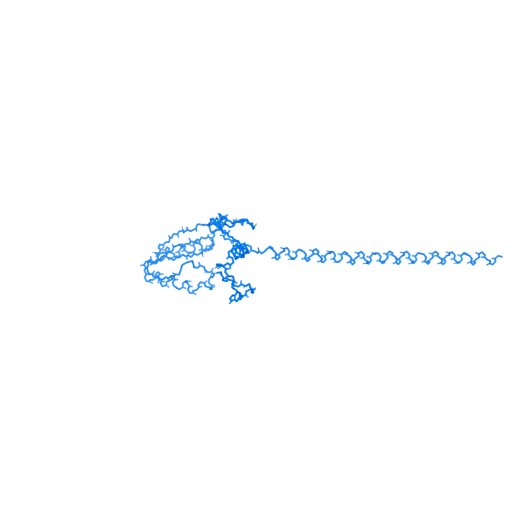 94.75 104 ASP A C 1
ATOM 825 O O . ASP A 1 104 ? -12.901 3.502 7.742 1.00 94.75 104 ASP A O 1
ATOM 829 N N . VAL A 1 105 ? -12.653 2.099 9.492 1.00 95.75 105 VAL A N 1
ATOM 830 C CA . VAL A 1 105 ? -11.222 2.323 9.727 1.00 95.75 105 VAL A CA 1
ATOM 831 C C . VAL A 1 105 ? -10.488 1.000 9.542 1.00 95.75 105 VAL A C 1
ATOM 833 O O . VAL A 1 105 ? -10.720 0.055 10.296 1.00 95.75 105 VAL A O 1
ATOM 836 N N . ASP A 1 106 ? -9.604 0.944 8.553 1.00 96.62 106 ASP A N 1
ATOM 837 C CA . ASP A 1 106 ? -8.864 -0.246 8.148 1.00 96.62 106 ASP A CA 1
ATOM 838 C C . ASP A 1 106 ? -7.408 -0.124 8.597 1.00 96.62 106 ASP A C 1
ATOM 840 O O . ASP A 1 106 ? -6.717 0.845 8.272 1.00 96.62 106 ASP A O 1
ATOM 844 N N . ILE A 1 107 ? -6.938 -1.115 9.353 1.00 95.94 107 ILE A N 1
ATOM 845 C CA . ILE A 1 107 ? -5.598 -1.131 9.947 1.00 95.94 107 ILE A CA 1
ATOM 846 C C . ILE A 1 107 ? -4.905 -2.439 9.579 1.00 95.94 107 ILE A C 1
ATOM 848 O O . ILE A 1 107 ? -5.454 -3.522 9.802 1.00 95.94 107 ILE A O 1
ATOM 852 N N . LEU A 1 108 ? -3.682 -2.345 9.064 1.00 96.31 108 LEU A N 1
ATOM 853 C CA . LEU A 1 108 ? -2.783 -3.475 8.884 1.00 96.31 108 LEU A CA 1
ATOM 854 C C . LEU A 1 108 ? -2.161 -3.855 10.233 1.00 96.31 108 LEU A C 1
ATOM 856 O O . LEU A 1 108 ? -1.428 -3.084 10.857 1.00 96.31 108 LEU A O 1
ATOM 860 N N . VAL A 1 109 ? -2.442 -5.074 10.677 1.00 94.00 109 VAL A N 1
ATOM 861 C CA . VAL A 1 109 ? -2.053 -5.595 11.986 1.00 94.00 109 VAL A CA 1
ATOM 862 C C . VAL A 1 109 ? -1.117 -6.786 11.815 1.00 94.00 109 VAL A C 1
ATOM 864 O O . VAL A 1 109 ? -1.378 -7.711 11.043 1.00 94.00 109 VAL A O 1
ATOM 867 N N . LYS A 1 110 ? -0.006 -6.750 12.556 1.00 93.81 110 LYS A N 1
ATOM 868 C CA . LYS A 1 110 ? 0.973 -7.839 12.614 1.00 93.81 110 LYS A CA 1
ATOM 869 C C . LYS A 1 110 ? 0.377 -9.077 13.310 1.00 93.81 110 LYS A C 1
ATOM 871 O O . LYS A 1 110 ? -0.418 -8.901 14.236 1.00 93.81 110 LYS A O 1
ATOM 876 N N . PRO A 1 111 ? 0.809 -10.305 12.959 1.00 93.31 111 PRO A N 1
ATOM 877 C CA . PRO A 1 111 ? 0.281 -11.537 13.555 1.00 93.31 111 PRO A CA 1
ATOM 878 C C . PRO A 1 111 ? 0.335 -11.578 15.092 1.00 93.31 111 PRO A C 1
ATOM 880 O O . PRO A 1 111 ? -0.570 -12.101 15.738 1.00 93.31 111 PRO A O 1
ATOM 883 N N . ASP A 1 112 ? 1.391 -11.019 15.686 1.00 92.62 112 ASP A N 1
ATOM 884 C CA . ASP A 1 112 ? 1.612 -10.953 17.136 1.00 92.62 112 ASP A CA 1
ATOM 885 C C . ASP A 1 112 ? 0.731 -9.905 17.840 1.00 92.62 112 ASP A C 1
ATOM 887 O O . ASP A 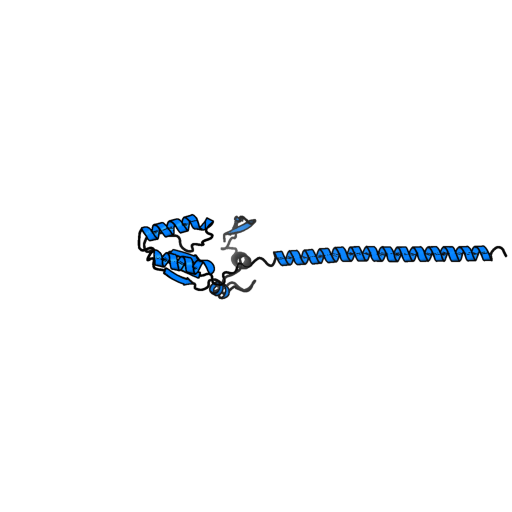1 112 ? 0.437 -10.028 19.030 1.00 92.62 112 ASP A O 1
ATOM 891 N N . ALA A 1 113 ? 0.262 -8.896 17.104 1.00 91.38 113 ALA A N 1
ATOM 892 C CA . ALA A 1 113 ? -0.601 -7.833 17.603 1.00 91.38 113 ALA A CA 1
ATOM 893 C C . ALA A 1 113 ? -2.101 -8.125 17.413 1.00 91.38 113 ALA A C 1
ATOM 895 O O . ALA A 1 113 ? -2.927 -7.507 18.089 1.00 91.38 113 ALA A O 1
ATOM 896 N N . THR A 1 114 ? -2.479 -9.073 16.550 1.00 89.94 114 THR A N 1
ATOM 897 C CA . THR A 1 114 ? -3.884 -9.383 16.225 1.00 89.94 114 THR A CA 1
ATOM 898 C C . THR A 1 114 ? -4.741 -9.636 17.466 1.00 89.94 114 THR A C 1
ATOM 900 O O . THR A 1 114 ? -5.819 -9.057 17.616 1.00 89.94 114 THR A O 1
ATOM 903 N N . GLU A 1 115 ? -4.261 -10.459 18.403 1.00 91.12 115 GLU A N 1
ATOM 904 C CA . GLU A 1 115 ? -5.015 -10.772 19.623 1.00 91.12 115 GLU A CA 1
ATOM 905 C C . GLU A 1 115 ? -5.184 -9.537 20.526 1.00 91.12 115 GLU A C 1
ATOM 907 O O . GLU A 1 115 ? -6.227 -9.359 21.162 1.00 91.12 115 GLU A O 1
ATOM 912 N N . ALA A 1 116 ? -4.183 -8.654 20.569 1.00 92.31 116 ALA A N 1
ATOM 913 C CA . ALA A 1 116 ? -4.251 -7.416 21.338 1.00 92.31 116 ALA A CA 1
ATOM 914 C C . ALA A 1 116 ? -5.315 -6.463 20.771 1.00 92.31 116 ALA A C 1
ATOM 916 O O . ALA A 1 116 ? -6.119 -5.927 21.539 1.00 92.31 116 ALA A O 1
ATOM 917 N N . PHE A 1 117 ? -5.381 -6.318 19.444 1.00 92.50 117 PHE A N 1
ATOM 918 C CA . PHE A 1 117 ? -6.408 -5.518 18.771 1.00 92.50 117 PHE A CA 1
ATOM 919 C C . PHE A 1 117 ? -7.815 -6.092 18.975 1.00 92.50 117 PHE A C 1
ATOM 921 O O . PHE A 1 117 ? -8.732 -5.346 19.322 1.00 92.50 117 PHE A O 1
ATOM 928 N N . ALA A 1 118 ? -7.986 -7.413 18.867 1.00 90.62 118 ALA A N 1
ATOM 929 C CA . ALA A 1 118 ? -9.271 -8.065 19.126 1.00 90.62 118 ALA A CA 1
ATOM 930 C C . ALA A 1 118 ? -9.740 -7.864 20.582 1.00 90.62 118 ALA A C 1
ATOM 932 O O . ALA A 1 118 ? -10.902 -7.537 20.837 1.00 90.62 118 ALA A O 1
ATOM 933 N N . LYS A 1 119 ? -8.826 -7.990 21.557 1.00 93.81 119 LYS A N 1
ATOM 934 C CA . LYS A 1 119 ? -9.115 -7.721 22.977 1.00 93.81 119 LYS A CA 1
ATOM 935 C C . LYS A 1 119 ? -9.451 -6.254 23.230 1.00 93.81 119 LYS A C 1
ATOM 937 O O . LYS A 1 119 ? -10.350 -5.976 24.023 1.00 93.81 119 LYS A O 1
ATOM 942 N N . MET A 1 120 ? -8.742 -5.322 22.594 1.00 92.94 120 MET A N 1
ATOM 943 C CA . MET A 1 120 ? -9.035 -3.889 22.678 1.00 92.94 120 MET A CA 1
ATOM 944 C C . MET A 1 120 ? -10.451 -3.603 22.172 1.00 92.94 120 MET A C 1
ATOM 946 O O . MET A 1 120 ? -11.232 -2.980 22.889 1.00 92.94 120 MET A O 1
ATOM 950 N N . ALA A 1 121 ? -10.805 -4.117 20.993 1.00 92.06 121 ALA A N 1
ATOM 951 C CA . ALA A 1 121 ? -12.131 -3.953 20.408 1.00 92.06 121 ALA A CA 1
ATOM 952 C C . ALA A 1 121 ? -13.230 -4.493 21.335 1.00 92.06 121 ALA A C 1
ATOM 954 O O . ALA A 1 121 ? -14.176 -3.777 21.661 1.00 92.06 121 ALA A O 1
ATOM 955 N N . ALA A 1 122 ? -13.048 -5.710 21.860 1.00 93.50 122 ALA A N 1
ATOM 956 C CA . ALA A 1 122 ? -13.993 -6.335 22.782 1.00 93.50 122 ALA A CA 1
ATOM 957 C C . ALA A 1 122 ? -14.178 -5.533 24.083 1.00 93.50 122 ALA A C 1
ATOM 959 O O . ALA A 1 122 ? -15.303 -5.359 24.545 1.00 93.50 122 ALA A O 1
ATOM 960 N N . ARG A 1 123 ? -13.091 -5.008 24.667 1.00 93.94 123 ARG A N 1
ATOM 961 C CA . ARG A 1 123 ? -13.148 -4.177 25.887 1.00 93.94 123 ARG A CA 1
ATOM 962 C C . ARG A 1 123 ? -13.870 -2.855 25.668 1.00 93.94 123 ARG A C 1
ATOM 964 O O . ARG A 1 123 ? -14.513 -2.360 26.587 1.00 93.94 123 ARG A O 1
ATOM 971 N N . LEU A 1 124 ? -13.729 -2.282 24.478 1.00 91.31 124 LEU A N 1
ATOM 972 C CA . LEU A 1 124 ? -14.365 -1.022 24.111 1.00 91.31 124 LEU A CA 1
ATOM 973 C C . LEU A 1 124 ? -15.803 -1.211 23.615 1.00 91.31 124 LEU A C 1
ATOM 975 O O . LEU A 1 124 ? -16.495 -0.219 23.424 1.00 91.31 124 LEU A O 1
ATOM 979 N N . GLY A 1 125 ? -16.259 -2.452 23.407 1.00 93.06 125 GLY A N 1
ATOM 980 C CA . GLY A 1 125 ? -17.536 -2.716 22.741 1.00 93.06 125 GLY A CA 1
ATOM 981 C C . GLY A 1 125 ? -17.543 -2.226 21.290 1.00 93.06 125 GLY A C 1
ATOM 982 O O . GLY A 1 125 ? -18.585 -1.828 20.779 1.00 93.06 125 GLY A O 1
ATOM 983 N N . MET A 1 126 ? -16.374 -2.204 20.646 1.00 92.25 126 MET A N 1
ATOM 984 C CA . MET A 1 126 ? -16.213 -1.784 19.260 1.00 92.25 126 MET A CA 1
ATOM 985 C C . MET A 1 126 ? -16.309 -3.001 18.344 1.00 92.25 126 MET A C 1
ATOM 987 O O . MET A 1 126 ? -15.560 -3.970 18.498 1.00 92.25 126 MET A O 1
ATOM 991 N N . GLU A 1 127 ? -17.219 -2.941 17.378 1.00 90.56 127 GLU A N 1
ATOM 992 C CA . GLU A 1 127 ? -17.314 -3.959 16.341 1.00 90.56 127 GLU A CA 1
ATOM 993 C C . GLU A 1 127 ? -16.072 -3.916 15.440 1.00 90.56 127 GLU A C 1
ATOM 995 O O . GLU A 1 127 ? -15.587 -2.843 15.061 1.00 90.56 127 GLU A O 1
ATOM 1000 N N . HIS A 1 128 ? -15.556 -5.099 15.108 1.00 94.06 128 HIS A N 1
ATOM 1001 C CA . HIS A 1 128 ? -14.483 -5.257 14.140 1.00 94.06 128 HIS A CA 1
ATOM 1002 C C . HIS A 1 128 ? -14.702 -6.508 13.292 1.00 94.06 128 HIS A C 1
ATOM 1004 O O . HIS A 1 128 ? -15.340 -7.470 13.722 1.00 94.06 128 HIS A O 1
ATOM 1010 N N . SER A 1 129 ? -14.132 -6.501 12.093 1.00 95.25 129 SER A N 1
ATOM 1011 C CA . SER A 1 129 ? -14.122 -7.636 11.176 1.00 95.25 129 SER A CA 1
ATOM 1012 C C . SER A 1 129 ? -12.742 -7.796 10.541 1.00 95.25 129 SER A C 1
ATOM 1014 O O . SER A 1 129 ? -11.947 -6.858 10.496 1.00 95.25 129 SER A O 1
ATOM 1016 N N . VAL A 1 130 ? -12.435 -9.003 10.071 1.00 96.50 130 VAL A N 1
ATOM 1017 C CA . VAL A 1 130 ? -11.204 -9.274 9.321 1.00 96.50 130 VAL A CA 1
ATOM 1018 C C . VAL A 1 130 ? -11.505 -9.042 7.843 1.00 96.50 130 VAL A C 1
ATOM 1020 O O . VAL A 1 130 ? -12.224 -9.836 7.240 1.00 96.50 130 VAL A O 1
ATOM 1023 N N . LEU A 1 131 ? -10.973 -7.962 7.268 1.00 96.69 131 LEU A N 1
ATOM 1024 C CA . LEU A 1 131 ? -11.138 -7.633 5.850 1.00 96.69 131 LEU A CA 1
ATOM 1025 C C . LEU A 1 131 ? -10.220 -8.495 4.976 1.00 96.69 131 LEU A C 1
ATOM 1027 O O . LEU A 1 131 ? -10.659 -9.071 3.985 1.00 96.69 131 LEU A O 1
ATOM 1031 N N . ILE A 1 132 ? -8.950 -8.614 5.373 1.00 97.31 132 ILE A N 1
ATOM 1032 C CA . ILE A 1 132 ? -7.956 -9.468 4.715 1.00 97.31 132 ILE A CA 1
ATOM 1033 C C . ILE A 1 132 ? -7.322 -10.353 5.780 1.00 97.31 132 ILE A C 1
ATOM 1035 O O . ILE A 1 132 ? -6.745 -9.855 6.744 1.00 97.31 132 ILE A O 1
ATOM 1039 N N . LYS A 1 133 ? -7.445 -11.674 5.617 1.00 96.44 133 LYS A N 1
ATOM 1040 C CA . LYS A 1 133 ? -6.950 -12.653 6.597 1.00 96.44 133 LYS A CA 1
ATOM 1041 C C . LYS A 1 133 ? -5.436 -12.852 6.538 1.00 96.44 133 LYS A C 1
ATOM 1043 O O . LYS A 1 133 ? -4.845 -13.153 7.570 1.00 96.44 133 LYS A O 1
ATOM 1048 N N . ASP A 1 134 ? -4.861 -12.754 5.346 1.00 96.38 134 ASP A N 1
ATOM 1049 C CA . ASP A 1 134 ? -3.428 -12.871 5.101 1.00 96.38 134 ASP A CA 1
ATOM 1050 C C . ASP A 1 134 ? -3.060 -11.999 3.901 1.00 96.38 134 ASP A C 1
ATOM 1052 O O . ASP A 1 134 ? -3.443 -12.289 2.765 1.00 96.38 134 ASP A O 1
ATOM 1056 N N . VAL A 1 135 ? -2.364 -10.898 4.169 1.00 96.19 135 VAL A N 1
ATOM 1057 C CA . VAL A 1 135 ? -1.958 -9.936 3.140 1.00 96.19 135 VAL A CA 1
ATOM 1058 C C . VAL A 1 135 ? -0.944 -10.553 2.181 1.00 96.19 135 VAL A C 1
ATOM 1060 O O . VAL A 1 135 ? -1.016 -10.278 0.983 1.00 96.19 135 VAL A O 1
ATOM 1063 N N . GLN A 1 136 ? -0.063 -11.441 2.656 1.00 95.81 136 GLN A N 1
ATOM 1064 C CA . GLN A 1 136 ? 0.913 -12.084 1.777 1.00 95.81 136 GLN A CA 1
ATOM 1065 C C . GLN A 1 136 ? 0.238 -12.955 0.721 1.00 95.81 136 GLN A C 1
ATOM 1067 O O . GLN A 1 136 ? 0.601 -12.871 -0.444 1.00 95.81 136 GLN A O 1
ATOM 1072 N N . SER A 1 137 ? -0.800 -13.709 1.092 1.00 95.50 137 SER A N 1
ATOM 1073 C CA . SER A 1 137 ? -1.582 -14.493 0.129 1.00 95.50 137 SER A CA 1
ATOM 1074 C C . SER A 1 137 ? -2.190 -13.627 -0.986 1.00 95.50 137 SER A C 1
ATOM 1076 O O . SER A 1 137 ? -2.262 -14.060 -2.134 1.00 95.50 137 SER A O 1
ATOM 1078 N N . VAL A 1 138 ? -2.615 -12.395 -0.673 1.00 94.88 138 VAL A N 1
ATOM 1079 C CA . VAL A 1 138 ? -3.148 -11.460 -1.680 1.00 94.88 138 VAL A CA 1
ATOM 1080 C C . VAL A 1 138 ? -2.037 -10.961 -2.600 1.00 94.88 138 VAL A C 1
ATOM 1082 O O . VAL A 1 138 ? -2.250 -10.922 -3.812 1.00 94.88 138 VAL A O 1
ATOM 1085 N N . ILE A 1 139 ? -0.866 -10.629 -2.046 1.00 92.44 139 ILE A N 1
ATOM 1086 C CA . ILE A 1 139 ? 0.328 -10.225 -2.806 1.00 92.44 139 ILE A CA 1
ATOM 1087 C C . ILE A 1 139 ? 0.771 -11.351 -3.746 1.00 92.44 139 ILE A C 1
ATOM 1089 O O . ILE A 1 139 ? 0.932 -11.117 -4.940 1.00 92.44 139 ILE A O 1
ATOM 1093 N N . ASP A 1 140 ? 0.890 -12.576 -3.232 1.00 91.69 140 ASP A N 1
ATOM 1094 C CA . ASP A 1 140 ? 1.337 -13.754 -3.986 1.00 91.69 140 ASP A CA 1
ATOM 1095 C C . ASP A 1 140 ? 0.366 -14.122 -5.122 1.00 91.69 140 ASP A C 1
ATOM 1097 O O . ASP A 1 140 ? 0.764 -14.739 -6.108 1.00 91.69 140 ASP A O 1
ATOM 1101 N N . SER A 1 141 ? -0.910 -13.741 -4.998 1.00 91.44 141 SER A N 1
ATOM 1102 C CA . SER A 1 141 ? -1.930 -13.967 -6.028 1.00 91.44 141 SER A CA 1
ATOM 1103 C C . SER A 1 141 ? -1.980 -12.900 -7.127 1.00 91.44 141 SER A C 1
ATOM 1105 O O . SER A 1 141 ? -2.708 -13.088 -8.103 1.00 91.44 141 SER A O 1
ATOM 1107 N N . GLN A 1 142 ? -1.260 -11.778 -6.982 1.00 86.88 142 GLN A N 1
ATOM 1108 C CA . GLN A 1 142 ? -1.305 -10.712 -7.981 1.00 86.88 142 GLN A CA 1
ATOM 1109 C C . GLN A 1 142 ? -0.646 -11.160 -9.293 1.00 86.88 142 GLN A C 1
ATOM 1111 O O . GLN A 1 142 ? 0.483 -11.657 -9.272 1.00 86.88 142 GLN A O 1
ATOM 1116 N N . PRO A 1 143 ? -1.300 -10.945 -10.449 1.00 80.44 143 PRO A N 1
ATOM 1117 C CA . PRO A 1 143 ? -0.669 -11.163 -11.739 1.00 80.44 143 PRO A CA 1
ATOM 1118 C C . PRO A 1 143 ? 0.379 -10.068 -11.970 1.00 80.44 143 PRO A C 1
ATOM 1120 O O . PRO A 1 143 ? 0.057 -8.932 -12.325 1.00 80.44 143 PRO A O 1
ATOM 1123 N N . VAL A 1 144 ? 1.644 -10.414 -11.741 1.00 79.06 144 VAL A N 1
ATOM 1124 C CA . VAL A 1 144 ? 2.781 -9.585 -12.144 1.00 79.06 144 VAL A CA 1
ATOM 1125 C C . VAL A 1 144 ? 3.138 -9.969 -13.571 1.00 79.06 144 VAL A C 1
ATOM 1127 O O . VAL A 1 144 ? 3.423 -11.135 -13.848 1.00 79.06 144 VAL A O 1
ATOM 1130 N N . ALA A 1 145 ? 3.078 -8.996 -14.476 1.00 80.31 145 ALA A N 1
ATOM 1131 C CA . ALA A 1 145 ? 3.445 -9.211 -15.863 1.00 80.31 145 ALA A CA 1
ATOM 1132 C C . ALA A 1 145 ? 4.921 -9.618 -15.977 1.00 80.31 145 ALA A C 1
ATOM 1134 O O . ALA A 1 145 ? 5.779 -9.147 -15.225 1.00 80.31 145 ALA A O 1
ATOM 1135 N N . GLU A 1 146 ? 5.223 -10.503 -16.927 1.00 78.56 146 GLU A N 1
ATOM 1136 C CA . GLU A 1 146 ? 6.610 -10.829 -17.242 1.00 78.56 146 GLU A CA 1
ATOM 1137 C C . GLU A 1 146 ? 7.308 -9.588 -17.814 1.00 78.56 146 GLU A C 1
ATOM 1139 O O . GLU A 1 146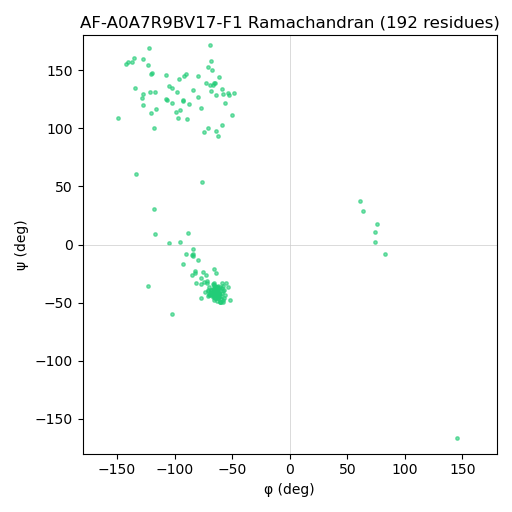 ? 6.730 -8.855 -18.623 1.00 78.56 146 GLU A O 1
ATOM 1144 N N . LEU A 1 147 ? 8.558 -9.366 -17.402 1.00 74.75 147 LEU A N 1
ATOM 1145 C CA . LEU A 1 147 ? 9.400 -8.277 -17.901 1.00 74.75 147 LEU A CA 1
ATOM 1146 C C . LEU A 1 147 ? 9.467 -8.305 -19.434 1.00 74.75 147 LEU A C 1
ATOM 1148 O O . LEU A 1 147 ? 9.787 -9.339 -20.025 1.00 74.75 147 LEU A O 1
ATOM 1152 N N . GLY A 1 148 ? 9.186 -7.168 -20.074 1.00 71.25 148 GLY A N 1
ATOM 1153 C CA . GLY A 1 148 ? 9.175 -7.051 -21.535 1.00 71.25 148 GLY A CA 1
ATOM 1154 C C . GLY A 1 148 ? 7.973 -7.699 -22.235 1.00 71.25 148 GLY A C 1
ATOM 1155 O O . GLY A 1 148 ? 7.978 -7.829 -23.462 1.00 71.25 148 GLY A O 1
ATOM 1156 N N . SER A 1 149 ? 6.943 -8.119 -21.495 1.00 76.88 149 SER A N 1
ATOM 1157 C CA . SER A 1 149 ? 5.667 -8.516 -22.093 1.00 76.88 149 SER A CA 1
ATOM 1158 C C . SER A 1 149 ? 4.915 -7.302 -22.647 1.00 76.88 149 SER A C 1
ATOM 1160 O O . SER A 1 149 ? 5.074 -6.168 -22.195 1.00 76.88 149 SER A O 1
ATOM 1162 N N . LYS A 1 150 ? 4.077 -7.532 -23.664 1.00 83.06 150 LYS A N 1
ATOM 1163 C CA . LYS A 1 150 ? 3.230 -6.471 -24.212 1.00 83.06 150 LYS A CA 1
ATOM 1164 C C . LYS A 1 150 ? 2.242 -6.015 -23.143 1.00 83.06 150 LYS A C 1
ATOM 1166 O O . LYS A 1 150 ? 1.482 -6.839 -22.642 1.00 83.06 150 LYS A O 1
ATOM 1171 N N . LEU A 1 151 ? 2.184 -4.706 -22.904 1.00 88.12 151 LEU A N 1
ATOM 1172 C CA . LEU A 1 151 ? 1.237 -4.127 -21.960 1.00 88.12 151 LEU A CA 1
ATOM 1173 C C . LEU A 1 151 ? -0.221 -4.444 -22.308 1.00 88.12 151 LEU A C 1
ATOM 1175 O O . LEU A 1 151 ? -0.705 -4.242 -23.427 1.00 88.12 151 LEU A O 1
ATOM 1179 N N . THR A 1 152 ? -0.909 -4.929 -21.286 1.00 88.44 152 THR A N 1
ATOM 1180 C CA . THR A 1 152 ? -2.331 -5.237 -21.221 1.00 88.44 152 THR A CA 1
ATOM 1181 C C . THR A 1 152 ? -2.970 -4.434 -20.090 1.00 88.44 152 THR A C 1
ATOM 1183 O O . THR A 1 152 ? -2.290 -3.824 -19.269 1.00 88.44 152 THR A O 1
ATOM 1186 N N . TRP A 1 153 ? -4.299 -4.426 -20.042 1.00 89.00 153 TRP A N 1
ATOM 1187 C CA . TRP A 1 153 ? -5.061 -3.647 -19.060 1.00 89.00 153 TRP A CA 1
ATOM 1188 C C . TRP A 1 153 ? -5.469 -4.453 -17.816 1.00 89.00 153 TRP A C 1
ATOM 1190 O O . TRP A 1 153 ? -6.185 -3.935 -16.964 1.00 89.00 153 TRP A O 1
ATOM 1200 N N . ASP A 1 154 ? -5.060 -5.720 -17.728 1.00 88.12 154 ASP A N 1
ATOM 1201 C CA . ASP A 1 154 ? -5.466 -6.699 -16.710 1.00 88.12 154 ASP A CA 1
ATOM 1202 C C . ASP A 1 154 ? -4.308 -7.197 -15.826 1.00 88.12 154 ASP A C 1
ATOM 1204 O O . ASP A 1 154 ? -4.496 -8.115 -15.028 1.00 88.12 154 ASP A O 1
ATOM 1208 N N . ALA A 1 155 ? -3.129 -6.580 -15.933 1.00 88.19 155 ALA A N 1
ATOM 1209 C CA . ALA A 1 155 ? -1.947 -6.933 -15.152 1.00 88.19 155 ALA A CA 1
ATOM 1210 C C . ALA A 1 155 ? -1.231 -5.696 -14.595 1.00 88.19 155 ALA A C 1
ATOM 1212 O O . ALA A 1 155 ? -1.404 -4.577 -15.085 1.00 88.19 155 ALA A O 1
ATOM 1213 N N . TYR A 1 156 ? -0.408 -5.919 -13.570 1.00 90.12 156 TYR A N 1
ATOM 1214 C CA . TYR A 1 156 ? 0.507 -4.912 -13.039 1.00 90.12 156 TYR A CA 1
ATOM 1215 C C . TYR A 1 156 ? 1.898 -5.080 -13.652 1.00 90.12 156 TYR A C 1
ATOM 1217 O O . TYR A 1 156 ? 2.366 -6.201 -13.853 1.00 90.12 156 TYR A O 1
ATOM 1225 N N . TYR A 1 157 ? 2.558 -3.954 -13.915 1.00 90.69 157 TYR A N 1
ATOM 1226 C CA . TYR A 1 157 ? 3.820 -3.881 -14.650 1.00 90.69 157 TYR A CA 1
ATOM 1227 C C . TYR A 1 157 ? 4.899 -3.198 -13.822 1.00 90.69 157 TYR A C 1
ATOM 1229 O O . TYR A 1 157 ? 4.596 -2.376 -12.952 1.00 90.69 157 TYR A O 1
ATOM 1237 N N . GLN A 1 158 ? 6.158 -3.526 -14.113 1.00 89.81 158 GLN A N 1
ATOM 1238 C CA . GLN A 1 158 ? 7.281 -2.806 -13.528 1.00 89.81 158 GLN A CA 1
ATOM 1239 C C . GLN A 1 158 ? 7.329 -1.379 -14.076 1.00 89.81 158 GLN A C 1
ATOM 1241 O O . GLN A 1 158 ? 6.801 -1.071 -15.149 1.00 89.81 158 GLN A O 1
ATOM 1246 N N . PHE A 1 159 ? 7.975 -0.493 -13.325 1.00 89.69 159 PHE A N 1
ATOM 1247 C CA . PHE A 1 159 ? 8.099 0.910 -13.703 1.00 89.69 159 PHE A CA 1
ATOM 1248 C C . PHE A 1 159 ? 8.777 1.074 -15.073 1.00 89.69 159 PHE A C 1
ATOM 1250 O O . PHE A 1 159 ? 8.344 1.886 -15.889 1.00 89.69 159 PHE A O 1
ATOM 1257 N N . GLU A 1 160 ? 9.797 0.264 -15.348 1.00 88.81 160 GLU A N 1
ATOM 1258 C CA . GLU A 1 160 ? 10.559 0.269 -16.595 1.00 88.81 160 GLU A CA 1
ATOM 1259 C C . GLU A 1 160 ? 9.703 -0.136 -17.800 1.00 88.81 160 GLU A C 1
ATOM 1261 O O . GLU A 1 160 ? 9.813 0.491 -18.853 1.00 88.81 160 GLU A O 1
ATOM 1266 N N . ASP A 1 161 ? 8.815 -1.124 -17.641 1.00 90.38 161 ASP A N 1
ATOM 1267 C CA . ASP A 1 161 ? 7.907 -1.563 -18.708 1.00 90.38 161 ASP A CA 1
ATOM 1268 C C . ASP A 1 161 ? 6.909 -0.446 -19.063 1.00 90.38 161 ASP A C 1
ATOM 1270 O O . ASP A 1 161 ? 6.645 -0.182 -20.237 1.00 90.38 161 ASP A O 1
ATOM 1274 N N . ILE A 1 162 ? 6.396 0.267 -18.049 1.00 91.31 162 ILE A N 1
ATOM 1275 C CA . ILE A 1 162 ? 5.499 1.414 -18.249 1.00 91.31 162 ILE A CA 1
ATOM 1276 C C . ILE A 1 162 ? 6.229 2.531 -19.000 1.00 91.31 162 ILE A C 1
ATOM 1278 O O . ILE A 1 162 ? 5.679 3.093 -19.947 1.00 91.31 162 ILE A O 1
ATOM 1282 N N . LEU A 1 163 ? 7.469 2.845 -18.617 1.00 90.56 163 LEU A N 1
ATOM 1283 C CA . LEU A 1 163 ? 8.261 3.858 -19.314 1.00 90.56 163 LEU A CA 1
ATOM 1284 C C . LEU A 1 163 ? 8.540 3.468 -20.767 1.00 90.56 163 LEU A C 1
ATOM 1286 O O . LEU A 1 163 ? 8.337 4.298 -21.655 1.00 90.56 163 LEU A O 1
ATOM 1290 N N . ALA A 1 164 ? 8.950 2.225 -21.020 1.00 91.06 164 ALA A N 1
ATOM 1291 C CA . ALA A 1 164 ? 9.195 1.733 -22.373 1.00 91.06 164 ALA A CA 1
ATOM 1292 C C . ALA A 1 164 ? 7.950 1.902 -23.254 1.00 91.06 164 ALA A C 1
ATOM 1294 O O . ALA A 1 164 ? 8.028 2.436 -24.358 1.00 91.06 164 ALA A O 1
ATOM 1295 N N . TRP A 1 165 ? 6.773 1.572 -22.725 1.00 92.00 165 TRP A N 1
ATOM 1296 C CA . TRP A 1 165 ? 5.518 1.777 -23.438 1.00 92.00 165 TRP A CA 1
ATOM 1297 C C . TRP A 1 165 ? 5.190 3.240 -23.720 1.00 92.00 165 TRP A C 1
ATOM 1299 O O . TRP A 1 165 ? 4.688 3.545 -24.800 1.00 92.00 165 TRP A O 1
ATOM 1309 N N . THR A 1 166 ? 5.499 4.169 -22.811 1.00 92.19 166 THR A N 1
ATOM 1310 C CA . THR A 1 166 ? 5.310 5.600 -23.111 1.00 92.19 166 THR A CA 1
ATOM 1311 C C . THR A 1 166 ? 6.198 6.060 -24.274 1.00 92.19 166 THR A C 1
ATOM 1313 O O . THR A 1 166 ? 5.755 6.855 -25.105 1.00 92.19 166 THR A O 1
ATOM 1316 N N . GLU A 1 167 ? 7.423 5.532 -24.388 1.00 92.19 167 GLU A N 1
ATOM 1317 C CA . GLU A 1 167 ? 8.322 5.806 -25.517 1.00 92.19 167 GLU A CA 1
ATOM 1318 C C . GLU A 1 167 ? 7.797 5.187 -26.818 1.00 92.19 167 GLU A C 1
ATOM 1320 O O . GLU A 1 167 ? 7.757 5.870 -27.841 1.00 92.19 167 GLU A O 1
ATOM 1325 N N . GLU A 1 168 ? 7.299 3.948 -26.768 1.00 92.38 168 GLU A N 1
ATOM 1326 C CA . GLU A 1 168 ? 6.637 3.301 -27.907 1.00 92.38 168 GLU A CA 1
ATOM 1327 C C . GLU A 1 168 ? 5.417 4.098 -28.393 1.00 92.38 168 GLU A C 1
ATOM 1329 O O . GLU A 1 168 ? 5.226 4.255 -29.599 1.00 92.38 168 GLU A O 1
ATOM 1334 N N . MET A 1 169 ? 4.599 4.638 -27.481 1.00 93.31 169 MET A N 1
ATOM 1335 C CA . MET A 1 169 ? 3.439 5.465 -27.839 1.00 93.31 169 MET A CA 1
ATOM 1336 C C . MET A 1 169 ? 3.851 6.780 -28.508 1.00 93.31 169 MET A C 1
ATOM 1338 O O . MET A 1 169 ? 3.231 7.175 -29.497 1.00 93.31 169 MET A O 1
ATOM 1342 N N . ARG A 1 170 ? 4.910 7.437 -28.017 1.00 94.19 170 ARG A N 1
ATOM 1343 C CA . ARG A 1 170 ? 5.489 8.629 -28.658 1.00 94.19 170 ARG A CA 1
ATOM 1344 C C . ARG A 1 170 ? 5.973 8.317 -30.072 1.00 94.19 170 ARG A C 1
ATOM 1346 O O . ARG A 1 170 ? 5.680 9.069 -30.995 1.00 94.19 170 ARG A O 1
ATOM 1353 N N . ASP A 1 171 ? 6.701 7.218 -30.245 1.00 94.06 171 ASP A N 1
ATOM 1354 C CA . ASP A 1 171 ? 7.306 6.862 -31.531 1.00 94.06 171 ASP A CA 1
ATOM 1355 C C . ASP A 1 171 ? 6.258 6.398 -32.554 1.00 94.06 171 ASP A C 1
ATOM 1357 O O . ASP A 1 171 ? 6.385 6.675 -33.748 1.00 94.06 171 ASP A O 1
ATOM 1361 N N . ALA A 1 172 ? 5.194 5.735 -32.091 1.00 94.44 172 ALA A N 1
ATOM 1362 C CA . ALA A 1 172 ? 4.073 5.316 -32.927 1.00 94.44 172 ALA A CA 1
ATOM 1363 C C . ALA A 1 172 ? 3.151 6.481 -33.329 1.00 94.44 172 ALA A C 1
ATOM 1365 O O . ALA A 1 172 ? 2.578 6.453 -34.421 1.00 94.44 172 ALA A O 1
ATOM 1366 N N . PHE A 1 173 ? 3.001 7.497 -32.471 1.00 94.62 173 PHE A N 1
ATOM 1367 C CA . PHE A 1 173 ? 2.078 8.621 -32.675 1.00 94.62 173 PHE A CA 1
ATOM 1368 C C . PHE A 1 173 ? 2.733 9.991 -32.401 1.00 94.62 173 PHE A C 1
ATOM 1370 O O . PHE A 1 173 ? 2.238 10.751 -31.561 1.00 94.62 173 PHE A O 1
ATOM 1377 N N . PRO A 1 174 ? 3.799 10.362 -33.136 1.00 93.25 174 PRO A N 1
ATOM 1378 C CA . PRO A 1 174 ? 4.598 11.558 -32.845 1.00 93.25 174 PRO A CA 1
ATOM 1379 C C . PRO A 1 174 ? 3.837 12.881 -33.019 1.00 93.25 174 PRO A C 1
ATOM 1381 O O . PRO A 1 174 ? 4.227 13.895 -32.447 1.00 93.25 174 PRO A O 1
ATOM 1384 N N . ASP A 1 175 ? 2.742 12.881 -33.785 1.00 95.44 175 ASP A N 1
ATOM 1385 C CA . ASP A 1 175 ? 1.914 14.072 -34.015 1.00 95.44 175 ASP A CA 1
ATOM 1386 C C . ASP A 1 175 ? 0.946 14.372 -32.855 1.00 95.44 175 ASP A C 1
ATOM 1388 O O . ASP A 1 175 ? 0.342 15.444 -32.814 1.00 95.44 175 ASP A O 1
ATOM 1392 N N . ILE A 1 176 ? 0.755 13.417 -31.936 1.00 94.56 176 ILE A N 1
ATOM 1393 C CA . ILE A 1 176 ? -0.258 13.482 -30.869 1.00 94.56 176 ILE A CA 1
ATOM 1394 C C . ILE A 1 176 ? 0.383 13.333 -29.487 1.00 94.56 176 ILE A C 1
ATOM 1396 O O . ILE A 1 176 ? -0.072 13.961 -28.534 1.00 94.56 176 ILE A O 1
ATOM 1400 N N . VAL A 1 177 ? 1.422 12.505 -29.371 1.00 94.19 177 VAL A N 1
ATOM 1401 C CA . VAL A 1 177 ? 2.046 12.144 -28.097 1.00 94.19 177 VAL A CA 1
ATOM 1402 C C . VAL A 1 177 ? 3.403 12.828 -27.961 1.00 94.19 177 VAL A C 1
ATOM 1404 O O . VAL A 1 177 ? 4.290 12.651 -28.796 1.00 94.19 177 VAL A O 1
ATOM 1407 N N . THR A 1 178 ? 3.595 13.568 -26.869 1.00 92.25 178 THR A N 1
ATOM 1408 C CA . THR A 1 178 ? 4.861 14.240 -26.554 1.00 92.25 178 THR A CA 1
ATOM 1409 C C . THR A 1 178 ? 5.300 13.897 -25.143 1.00 92.25 178 THR A C 1
ATOM 1411 O O . THR A 1 178 ? 4.561 14.143 -24.200 1.00 92.25 178 THR A O 1
ATOM 1414 N N . LEU A 1 179 ? 6.524 13.395 -24.980 1.00 93.00 179 LEU A N 1
ATOM 1415 C CA . LEU A 1 179 ? 7.086 13.145 -23.654 1.00 93.00 179 LEU A CA 1
ATOM 1416 C C . LEU A 1 179 ? 7.893 14.350 -23.175 1.00 93.00 179 LEU A C 1
ATOM 1418 O O . LEU A 1 179 ? 8.850 14.759 -23.834 1.00 93.00 179 LEU A O 1
ATOM 1422 N N . GLN A 1 180 ? 7.539 14.882 -22.008 1.00 93.25 180 GLN A N 1
ATOM 1423 C CA . GLN A 1 180 ? 8.259 15.969 -21.35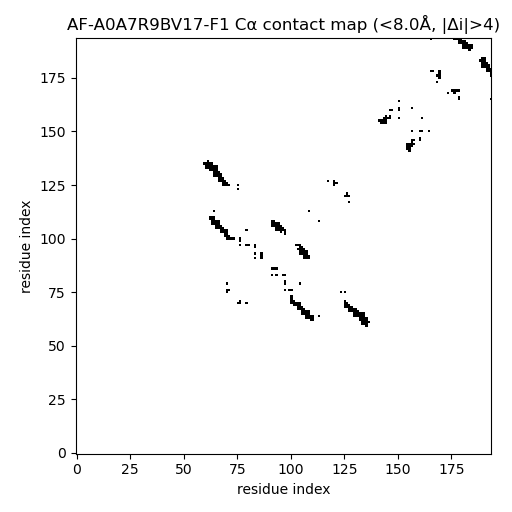2 1.00 93.25 180 GLN A CA 1
ATOM 1424 C C . GLN A 1 180 ? 8.732 15.542 -19.960 1.00 93.25 180 GLN A C 1
ATOM 1426 O O . GLN A 1 180 ? 7.950 15.050 -19.152 1.00 93.25 180 GLN A O 1
ATOM 1431 N N . SER A 1 181 ? 10.007 15.784 -19.652 1.00 93.19 181 SER A N 1
ATOM 1432 C CA . SER A 1 181 ? 10.513 15.665 -18.282 1.00 93.19 181 SER A CA 1
ATOM 1433 C C . SER A 1 181 ? 10.147 16.917 -17.481 1.00 93.19 181 SER A C 1
ATOM 1435 O O . SER A 1 181 ? 10.427 18.037 -17.917 1.00 93.19 181 SER A O 1
ATOM 1437 N N . ILE A 1 182 ? 9.508 16.732 -16.324 1.00 95.62 182 ILE A N 1
ATOM 1438 C CA . ILE A 1 182 ? 9.100 17.823 -15.417 1.00 95.62 182 ILE A CA 1
ATOM 1439 C C . ILE A 1 182 ? 9.990 17.928 -14.172 1.00 95.62 182 ILE A C 1
ATOM 1441 O O . ILE A 1 182 ? 9.759 18.780 -13.314 1.00 95.62 182 ILE A O 1
ATOM 1445 N N . GLY A 1 183 ? 11.008 17.075 -14.071 1.00 94.75 183 GLY A N 1
ATOM 1446 C CA . GLY A 1 183 ? 11.950 17.045 -12.961 1.00 94.75 183 GLY A CA 1
ATOM 1447 C C . GLY A 1 183 ? 12.411 15.630 -12.641 1.00 94.75 183 GLY A C 1
ATOM 1448 O O . GLY A 1 183 ? 12.189 14.692 -13.405 1.00 94.75 183 GLY A O 1
ATOM 1449 N N . GLU A 1 184 ? 13.035 15.489 -11.480 1.00 95.62 184 GLU A N 1
ATOM 1450 C CA . GLU A 1 184 ? 13.547 14.220 -10.973 1.00 95.62 184 GLU A CA 1
ATOM 1451 C C . GLU A 1 184 ? 12.888 13.880 -9.634 1.00 95.62 184 GLU A C 1
ATOM 1453 O O . GLU A 1 184 ? 12.546 14.757 -8.836 1.00 95.62 184 GLU A O 1
ATOM 1458 N N . SER A 1 185 ? 12.695 12.587 -9.392 1.00 94.81 185 SER A N 1
ATOM 1459 C CA . SER A 1 185 ? 12.267 12.060 -8.104 1.00 94.81 185 SER A CA 1
ATOM 1460 C C . SER A 1 185 ? 13.373 12.222 -7.059 1.00 94.81 185 SER A C 1
ATOM 1462 O O . SER A 1 185 ? 14.518 12.541 -7.372 1.00 94.81 185 SER A O 1
ATOM 1464 N N . TYR A 1 186 ? 13.052 11.935 -5.797 1.00 95.06 186 TYR A N 1
ATOM 1465 C CA . TYR A 1 186 ? 14.046 11.933 -4.721 1.00 95.06 186 TYR A CA 1
ATOM 1466 C C . TYR A 1 186 ? 15.242 11.001 -5.001 1.00 95.06 186 TYR A C 1
ATOM 1468 O O . TYR A 1 186 ? 16.367 11.305 -4.619 1.00 95.06 186 TYR A O 1
ATOM 1476 N N . GLU A 1 187 ? 15.008 9.887 -5.700 1.00 94.31 187 GLU A N 1
ATOM 1477 C CA . GLU A 1 187 ? 16.045 8.919 -6.083 1.00 94.31 187 GLU A CA 1
ATOM 1478 C C . GLU A 1 187 ? 16.721 9.266 -7.425 1.00 94.31 187 GLU A C 1
ATOM 1480 O O . GLU A 1 187 ? 17.458 8.445 -7.968 1.00 94.31 187 GLU 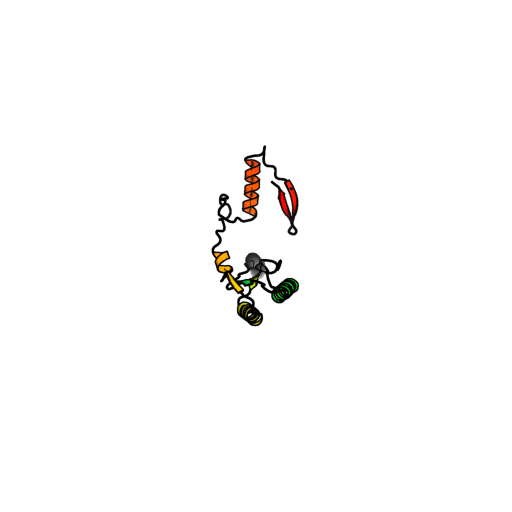A O 1
ATOM 1485 N N . GLY A 1 188 ? 16.463 10.454 -7.987 1.00 93.25 188 GLY A N 1
ATOM 1486 C CA . GLY A 1 188 ? 17.044 10.910 -9.254 1.00 93.25 188 GLY A CA 1
ATOM 1487 C C . GLY A 1 188 ? 16.422 10.275 -10.503 1.00 93.25 188 GLY A C 1
ATOM 1488 O O . GLY A 1 188 ? 17.032 10.297 -11.568 1.00 93.25 188 GLY A O 1
ATOM 1489 N N . ARG A 1 189 ? 15.227 9.672 -10.402 1.00 91.31 189 ARG A N 1
ATOM 1490 C CA . ARG A 1 189 ? 14.518 9.128 -11.576 1.00 91.31 189 ARG A CA 1
ATOM 1491 C C . ARG A 1 189 ? 13.735 10.237 -12.269 1.00 91.31 189 ARG A C 1
ATOM 1493 O O . ARG A 1 189 ? 12.999 10.956 -11.599 1.00 91.31 189 ARG A O 1
ATOM 1500 N N . GLU A 1 190 ? 13.838 10.348 -13.590 1.00 92.25 190 GLU A N 1
ATOM 1501 C CA . GLU A 1 190 ? 13.058 11.332 -14.349 1.00 92.25 190 GLU A CA 1
ATOM 1502 C C . GLU A 1 190 ? 11.551 11.129 -14.160 1.00 92.25 190 GLU A C 1
ATOM 1504 O O . GLU A 1 190 ? 11.030 10.018 -14.282 1.00 92.25 190 GLU A O 1
ATOM 1509 N N . ILE A 1 191 ? 10.841 12.228 -13.920 1.00 93.06 191 ILE A N 1
ATOM 1510 C CA . ILE A 1 191 ? 9.384 12.259 -13.902 1.00 93.06 191 ILE A CA 1
ATOM 1511 C C . ILE A 1 191 ? 8.933 12.739 -15.273 1.00 93.06 191 ILE A C 1
ATOM 1513 O O . ILE A 1 191 ? 9.111 13.906 -15.631 1.00 93.06 191 ILE A O 1
ATOM 1517 N N . ARG A 1 192 ? 8.360 11.819 -16.046 1.00 91.38 192 ARG A N 1
ATOM 1518 C CA . ARG A 1 192 ? 7.909 12.076 -17.412 1.00 91.38 192 ARG A CA 1
ATOM 1519 C C . ARG A 1 192 ? 6.401 12.259 -17.450 1.00 91.38 192 ARG A C 1
ATOM 1521 O O . ARG A 1 192 ? 5.658 11.490 -16.846 1.00 91.38 192 ARG A O 1
ATOM 1528 N N . LEU A 1 193 ? 5.976 13.280 -18.177 1.00 92.00 193 LEU A N 1
ATOM 1529 C CA . LEU A 1 193 ? 4.595 13.532 -18.551 1.00 92.00 193 LEU A CA 1
ATOM 1530 C C . LEU A 1 193 ? 4.423 13.174 -20.029 1.00 92.00 193 LEU A C 1
ATOM 1532 O O . LEU A 1 193 ? 5.291 13.511 -20.837 1.00 92.00 193 LEU A O 1
ATOM 1536 N N . MET A 1 194 ? 3.320 12.496 -20.344 1.00 89.19 194 MET A N 1
ATOM 1537 C CA . MET A 1 194 ? 2.876 12.161 -21.699 1.00 89.19 194 MET A CA 1
ATOM 1538 C C . MET A 1 194 ? 1.655 12.990 -22.082 1.00 89.19 194 MET A C 1
ATOM 1540 O O . MET A 1 194 ? 0.822 13.227 -21.175 1.00 89.19 194 MET A O 1
#

Radius of gyration: 35.77 Å; Cα contacts (8 Å, |Δi|>4): 187; chains: 1; bounding box: 118×49×60 Å

pLDDT: mean 87.25, std 10.08, range [49.0, 97.31]

Sequence (194 aa):
MHNSAQNLRLTDEIGAKNIKLADARIFKFRTAAAEIMRFAAALIVAMMMMMMVAAGDQRRYDGYQVLRFKPESRLHMSIMDQLFKDSPQLGLDFWSEPSKLGNDVDILVKPDATEAFAKMAARLGMEHSVLIKDVQSVIDSQPVAELGSKLTWDAYYQFEDILAWTEEMRDAFPDIVTLQSIGESYEGREIRLM

Secondary structure (DSSP, 8-state):
--HHHHHHHHHHHHHHHHHHHHHHHHHHHHHHHHHHHHHHHHHHHHHHHHHHHHS------TT-EEEEE---SHHHHHHHHHHHHTHHHHT-EESS---STT--EEEEE-TTTHHHHHHHHHHHT--EEEEES-HHHHHHTS-BPPTTPPP-SSSB--HHHHHHHHHHHHHH-TTT---EEEEE-TTS-EEEE-

Nearest PDB structures (foldseek):
  1aye-assembly1_A  TM=9.091E-01  e=1.395E-09  Homo sapiens
  5om9-assembly1_B  TM=8.882E-01  e=1.395E-09  Homo sapiens
  1pca-assembly1_A  TM=8.587E-01  e=1.024E-09  Sus scrofa
  5om9-assembly1_A  TM=8.616E-01  e=3.993E-09  Homo sapiens
  1pyt-assembly1_A  TM=8.895E-01  e=2.519E-07  Bos taurus

Organism: NCBI:txid399045

Mean predicted aligned error: 13.02 Å